Protein AF-0000000078490938 (afdb_homodimer)

Solvent-accessible surface area (backbone atoms only — not comparable to full-atom values): 19378 Å² total; per-residue (Å²): 134,54,73,66,58,52,52,50,38,44,40,62,14,33,54,82,52,30,83,38,43,44,78,74,47,76,44,72,60,74,45,84,48,59,62,46,36,31,46,52,52,31,29,50,44,38,40,51,31,36,6,62,73,50,79,67,43,22,53,69,39,57,26,22,40,32,30,38,61,68,55,50,51,42,32,74,73,56,37,55,52,66,65,37,50,79,58,35,65,62,73,41,42,52,53,20,45,21,48,69,28,15,36,53,72,33,30,41,65,17,52,72,51,27,33,64,46,99,86,50,45,28,36,35,34,38,24,42,31,47,32,39,40,67,40,73,35,54,82,64,30,80,48,50,62,65,95,45,90,75,40,54,23,31,22,70,31,90,88,66,50,72,35,39,26,32,27,39,36,35,40,61,46,33,45,42,74,44,33,40,40,30,30,34,71,59,74,76,74,79,129,135,54,72,68,57,52,53,49,38,44,38,63,15,33,53,81,52,30,82,39,44,45,80,73,46,75,45,70,59,73,47,83,46,59,62,46,36,32,47,52,53,31,28,51,44,40,41,52,31,37,6,60,74,52,79,68,44,22,52,68,40,57,27,22,39,31,30,37,62,68,55,51,52,44,31,74,74,55,35,55,49,66,64,36,50,79,56,37,65,61,72,42,44,52,55,21,46,21,46,69,28,15,36,52,70,33,30,42,66,17,54,70,49,27,33,65,46,100,87,49,46,26,36,34,34,39,26,42,30,47,32,39,39,67,39,74,36,56,81,65,31,79,47,50,63,64,96,46,90,76,41,54,24,32,22,71,32,90,89,67,50,72,35,40,27,32,28,40,36,36,39,59,44,33,44,44,73,44,31,41,41,30,30,34,71,58,75,75,73,76,129

Nearest PDB structures (foldseek):
  5ngo-assembly1_A  TM=9.022E-01  e=7.142E-19  Arabidopsis thaliana
  7plq-assembly1_A  TM=8.716E-01  e=2.406E-18  Triticum aestivum
  7plq-assembly2_B  TM=8.671E-01  e=6.277E-18  Triticum aestivum
  4py4-assembly1_B  TM=8.396E-01  e=3.733E-11  Homo sapiens
  3smi-assembly3_A  TM=8.351E-01  e=3.078E-10  Homo sapiens

Foldseek 3Di:
DDPVVLLVLLLQQQPPLSVQKFWDDKDFDPLPDPVSVVLVVLLVVVLQVLCVLQVNGLPKAKWKAAAEPVQVVCCSVPNHDDQQPVPCVVVPPQFERAGKTFHSSNSNVNQVHWDADPVQKTKMWIKIFRFRAEDETHTRDHHQDDPDPRGQWYANDPVDGGIIGGHPVCRSNGIRTTMMIMMHRRPPPDD/DDPVVLLVLLLQQQPPLSVQKFWDDKDFDPLPDPVSVVLVVLLVVVQQVLCVLQVNGLPKAKWKAAAEPVQVVCCSVPNHDDQQPVVCVVVPPQFEGAGKTFHSSNSNVNQVHWDADPVQKTKMFIKIFRFRAEDAGHTRDHHQDDPDPRGQWYANDPVDGGIIGGHPVCRSNGIRTTMMIMMHRRPPPDD

pLDDT: mean 89.09, std 14.79, range [32.78, 98.88]

InterPro domains:
  IPR012317 Poly(ADP-ribose) polymerase, catalytic domain [PS51059] (1-191)
  IPR044964 Inactive poly [ADP-ribose] polymerase RCD1/SRO1-5 [PTHR32263] (4-185)

Structure (mmCIF, N/CA/C/O backbone):
data_AF-0000000078490938-model_v1
#
loop_
_entity.id
_entity.type
_entity.pdbx_description
1 polymer 'PARP catalytic domain-containing protein'
#
loop_
_atom_site.group_PDB
_atom_site.id
_atom_site.type_symbol
_atom_site.label_atom_id
_atom_site.label_alt_id
_atom_site.label_comp_id
_atom_site.label_asym_id
_atom_site.label_entity_id
_atom_site.label_seq_id
_atom_site.pdbx_PDB_ins_code
_atom_site.Cartn_x
_atom_site.Cartn_y
_atom_site.Cartn_z
_atom_site.occupancy
_atom_site.B_iso_or_equiv
_atom_site.auth_seq_id
_atom_site.auth_comp_id
_atom_site.auth_asym_id
_atom_site.auth_atom_id
_atom_site.pdbx_PDB_model_num
ATOM 1 N N . MET A 1 1 ? -3.547 -14.477 -19.547 1 78.44 1 MET A N 1
ATOM 2 C CA . MET A 1 1 ? -3.391 -15.922 -19.641 1 78.44 1 MET A CA 1
ATOM 3 C C . MET A 1 1 ? -4.746 -16.625 -19.562 1 78.44 1 MET A C 1
ATOM 5 O O . MET A 1 1 ? -5.66 -16.156 -18.891 1 78.44 1 MET A O 1
ATOM 9 N N . ASN A 1 2 ? -4.938 -17.625 -20.344 1 86.69 2 ASN A N 1
ATOM 10 C CA . ASN A 1 2 ? -6.234 -18.297 -20.312 1 86.69 2 ASN A CA 1
ATOM 11 C C . ASN A 1 2 ? -6.262 -19.422 -19.281 1 86.69 2 ASN A C 1
ATOM 13 O O . ASN A 1 2 ? -5.246 -19.719 -18.656 1 86.69 2 ASN A O 1
ATOM 17 N N . HIS A 1 3 ? -7.398 -19.969 -19.094 1 91.44 3 HIS A N 1
ATOM 18 C CA . HIS A 1 3 ? -7.633 -20.953 -18.047 1 91.44 3 HIS A CA 1
ATOM 19 C C . HIS A 1 3 ? -6.746 -22.188 -18.234 1 91.44 3 HIS A C 1
ATOM 21 O O . HIS A 1 3 ? -6.164 -22.688 -17.281 1 91.44 3 HIS A O 1
ATOM 27 N N . TYR A 1 4 ? -6.633 -22.594 -19.422 1 91.75 4 TYR A N 1
ATOM 28 C CA . TYR A 1 4 ? -5.852 -23.797 -19.734 1 91.75 4 TYR A CA 1
ATOM 29 C C . TYR A 1 4 ? -4.38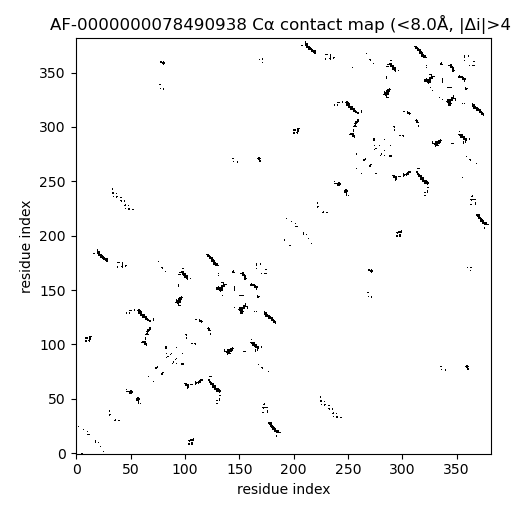7 -23.594 -19.375 1 91.75 4 TYR A C 1
ATOM 31 O O . TYR A 1 4 ? -3.775 -24.453 -18.734 1 91.75 4 TYR A O 1
ATOM 39 N N . LEU A 1 5 ? -3.838 -22.5 -19.766 1 93.25 5 LEU A N 1
ATOM 40 C CA . LEU A 1 5 ? -2.434 -22.203 -19.516 1 93.25 5 LEU A CA 1
ATOM 41 C C . LEU A 1 5 ? -2.17 -22.078 -18.016 1 93.25 5 LEU A C 1
ATOM 43 O O . LEU A 1 5 ? -1.12 -22.5 -17.531 1 93.25 5 LEU A O 1
ATOM 47 N N . VAL A 1 6 ? -3.113 -21.469 -17.281 1 96.25 6 VAL A N 1
ATOM 48 C CA . VAL A 1 6 ? -2.955 -21.297 -15.844 1 96.25 6 VAL A CA 1
ATOM 49 C C . VAL A 1 6 ? -2.883 -22.672 -15.172 1 96.25 6 VAL A C 1
ATOM 51 O O . VAL A 1 6 ? -2.004 -22.922 -14.344 1 96.25 6 VAL A O 1
ATOM 54 N N . LYS A 1 7 ? -3.781 -23.578 -15.586 1 95.5 7 LYS A N 1
ATOM 55 C CA . LYS A 1 7 ? -3.797 -24.938 -15.047 1 95.5 7 LYS A CA 1
ATOM 56 C C . LYS A 1 7 ? -2.492 -25.672 -15.352 1 95.5 7 LYS A C 1
ATOM 58 O O . LYS A 1 7 ? -1.904 -26.297 -14.469 1 95.5 7 LYS A O 1
ATOM 63 N N . LYS A 1 8 ? -2.088 -25.516 -16.562 1 95.31 8 LYS A N 1
ATOM 64 C CA . LYS A 1 8 ? -0.869 -26.203 -17 1 95.31 8 LYS A CA 1
ATOM 65 C C . LYS A 1 8 ? 0.343 -25.703 -16.219 1 95.31 8 LYS A C 1
ATOM 67 O O . LYS A 1 8 ? 1.165 -26.5 -15.758 1 95.31 8 LYS A O 1
ATOM 72 N N . CYS A 1 9 ? 0.439 -24.391 -16.094 1 96.19 9 CYS A N 1
ATOM 73 C CA . CYS A 1 9 ? 1.561 -23.797 -15.367 1 96.19 9 CYS A CA 1
ATOM 74 C C . CYS A 1 9 ? 1.536 -24.203 -13.898 1 96.19 9 CYS A C 1
ATOM 76 O O . CYS A 1 9 ? 2.582 -24.5 -13.312 1 96.19 9 CYS A O 1
ATOM 78 N N . PHE A 1 10 ? 0.351 -24.25 -13.312 1 97.44 10 PHE A N 1
ATOM 79 C CA . PHE A 1 10 ? 0.218 -24.625 -11.914 1 97.44 10 PHE A CA 1
ATOM 80 C C . PHE A 1 10 ? 0.696 -26.062 -11.688 1 97.44 10 PHE A C 1
ATOM 82 O O . PHE A 1 10 ? 1.542 -26.312 -10.828 1 97.44 10 PHE A O 1
ATOM 89 N N . LEU A 1 11 ? 0.246 -26.906 -12.469 1 96.12 11 LEU A N 1
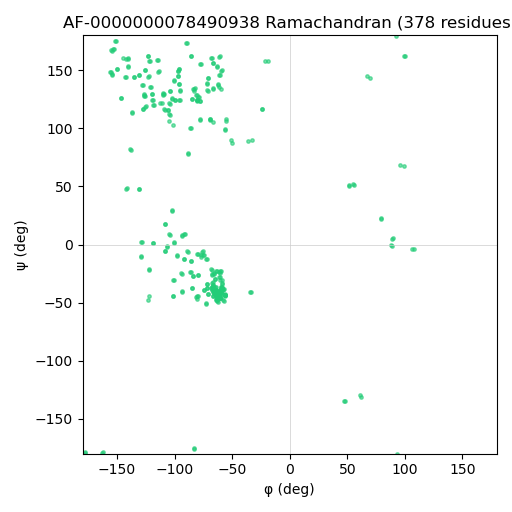ATOM 90 C CA . LEU A 1 11 ? 0.56 -28.328 -12.289 1 96.12 11 LEU A CA 1
ATOM 91 C C . LEU A 1 11 ? 2.02 -28.609 -12.633 1 96.12 11 LEU A C 1
ATOM 93 O O . LEU A 1 11 ? 2.684 -29.391 -11.953 1 96.12 11 LEU A O 1
ATOM 97 N N . SER A 1 12 ? 2.484 -28.016 -13.711 1 95.44 12 SER A N 1
ATOM 98 C CA . SER A 1 12 ? 3.877 -28.203 -14.102 1 95.44 12 SER A CA 1
ATOM 99 C C . SER A 1 12 ? 4.828 -27.766 -12.992 1 95.44 12 SER A C 1
ATOM 101 O O . SER A 1 12 ? 5.863 -28.406 -12.766 1 95.44 12 SER A O 1
ATOM 103 N N . GLY A 1 13 ? 4.496 -26.672 -12.305 1 95.38 13 GLY A N 1
ATOM 104 C CA . GLY A 1 13 ? 5.344 -26.141 -11.258 1 95.38 13 GLY A CA 1
ATOM 105 C C . GLY A 1 13 ? 5.277 -26.938 -9.969 1 95.38 13 GLY A C 1
ATOM 106 O O . GLY A 1 13 ? 6.059 -26.703 -9.039 1 95.38 13 GLY A O 1
ATOM 107 N N . MET A 1 14 ? 4.41 -27.906 -9.875 1 93.94 14 MET A N 1
ATOM 108 C CA . MET A 1 14 ? 4.223 -28.719 -8.672 1 93.94 14 MET A CA 1
ATOM 109 C C . MET A 1 14 ? 5.203 -29.891 -8.648 1 93.94 14 MET A C 1
ATOM 111 O O . MET A 1 14 ? 5.367 -30.547 -7.621 1 93.94 14 MET A O 1
ATOM 115 N N . GLY A 1 15 ? 5.844 -30.156 -9.82 1 91.62 15 GLY A N 1
ATOM 116 C CA . GLY A 1 15 ? 6.727 -31.297 -9.891 1 91.62 15 GLY A CA 1
ATOM 117 C C . GLY A 1 15 ? 6.016 -32.625 -9.648 1 91.62 15 GLY A C 1
ATOM 118 O O . GLY A 1 15 ? 4.953 -32.875 -10.219 1 91.62 15 GLY A O 1
ATOM 119 N N . PRO A 1 16 ? 6.562 -33.438 -8.797 1 89.38 16 PRO A N 1
ATOM 120 C CA . PRO A 1 16 ? 5.992 -34.781 -8.555 1 89.38 16 PRO A CA 1
ATOM 121 C C . PRO A 1 16 ? 4.633 -34.719 -7.863 1 89.38 16 PRO A C 1
ATOM 123 O O . PRO A 1 16 ? 3.832 -35.656 -7.988 1 89.38 16 PRO A O 1
ATOM 126 N N . LEU A 1 17 ? 4.34 -33.688 -7.215 1 91.69 17 LEU A N 1
ATOM 127 C CA . LEU A 1 17 ? 3.086 -33.562 -6.48 1 91.69 17 LEU A CA 1
ATOM 128 C C . LEU A 1 17 ? 1.924 -33.281 -7.43 1 91.69 17 LEU A C 1
ATOM 130 O O . LEU A 1 17 ? 0.761 -33.344 -7.023 1 91.69 17 LEU A O 1
ATOM 134 N N . ALA A 1 18 ? 2.258 -33.031 -8.648 1 93.38 18 ALA A N 1
ATOM 135 C CA . ALA A 1 18 ? 1.227 -32.719 -9.641 1 93.38 18 ALA A CA 1
ATOM 136 C C . ALA A 1 18 ? 0.247 -33.906 -9.766 1 93.38 18 ALA A C 1
ATOM 138 O O . ALA A 1 18 ? -0.961 -33.688 -9.898 1 93.38 18 ALA A O 1
ATOM 139 N N . ALA A 1 19 ? 0.813 -35.031 -9.664 1 92.44 19 ALA A N 1
ATOM 140 C CA . ALA A 1 19 ? 0.004 -36.25 -9.836 1 92.44 19 ALA A CA 1
ATOM 141 C C . ALA A 1 19 ? -1.022 -36.375 -8.719 1 92.44 19 ALA A C 1
ATOM 143 O O . ALA A 1 19 ? -2.102 -36.938 -8.922 1 92.44 19 ALA A O 1
ATOM 144 N N . ASP A 1 20 ? -0.744 -35.781 -7.59 1 93.12 20 ASP A N 1
ATOM 145 C CA . ASP A 1 20 ? -1.61 -35.906 -6.422 1 93.12 20 ASP A CA 1
ATOM 146 C C . ASP A 1 20 ? -2.418 -34.625 -6.203 1 93.12 20 ASP A C 1
ATOM 148 O O . ASP A 1 20 ? -2.973 -34.438 -5.121 1 93.12 20 ASP A O 1
ATOM 152 N N . THR A 1 21 ? -2.328 -33.781 -7.156 1 94.38 21 THR A N 1
ATOM 153 C CA . THR A 1 21 ? -3.002 -32.5 -7.008 1 94.38 21 THR A CA 1
ATOM 154 C C . THR A 1 21 ? -4.188 -32.406 -7.965 1 94.38 21 THR A C 1
ATOM 156 O O . THR A 1 21 ? -4.07 -32.75 -9.141 1 94.38 21 THR A O 1
ATOM 159 N N . ARG A 1 22 ? -5.293 -32.031 -7.402 1 94.69 22 ARG A N 1
ATOM 160 C CA . ARG A 1 22 ? -6.492 -31.828 -8.211 1 94.69 22 ARG A CA 1
ATOM 161 C C . ARG A 1 22 ? -6.973 -30.391 -8.109 1 94.69 22 ARG A C 1
ATOM 163 O O . ARG A 1 22 ? -7.258 -29.891 -7.012 1 94.69 22 ARG A O 1
ATOM 170 N N . ILE A 1 23 ? -7.102 -29.766 -9.227 1 96.25 23 ILE A N 1
ATOM 171 C CA . ILE A 1 23 ? -7.648 -28.422 -9.258 1 96.25 23 ILE A CA 1
ATOM 172 C C . ILE A 1 23 ? -9.172 -28.469 -9.188 1 96.25 23 ILE A C 1
ATOM 174 O O . ILE A 1 23 ? -9.82 -29.125 -10.008 1 96.25 23 ILE A O 1
ATOM 178 N N . VAL A 1 24 ? -9.734 -27.844 -8.266 1 96.38 24 VAL A N 1
ATOM 179 C CA . VAL A 1 24 ? -11.172 -27.859 -8.023 1 96.38 24 VAL A CA 1
ATOM 180 C C . VAL A 1 24 ? -11.828 -26.688 -8.734 1 96.38 24 VAL A C 1
ATOM 182 O O . VAL A 1 24 ? -12.93 -26.828 -9.281 1 96.38 24 VAL A O 1
ATOM 185 N N . ALA A 1 25 ? -11.242 -25.516 -8.75 1 96.56 25 ALA A N 1
ATOM 186 C CA . ALA A 1 25 ? -11.828 -24.328 -9.367 1 96.56 25 ALA A CA 1
ATOM 187 C C . ALA A 1 25 ? -10.75 -23.344 -9.781 1 96.56 25 ALA A C 1
ATOM 189 O O . ALA A 1 25 ? -9.68 -23.281 -9.172 1 96.56 25 ALA A O 1
ATOM 190 N N . LEU A 1 26 ? -10.977 -22.688 -10.812 1 96.94 26 LEU A N 1
ATOM 191 C CA . LEU A 1 26 ? -10.188 -21.562 -11.312 1 96.94 26 LEU A CA 1
ATOM 192 C C . LEU A 1 26 ? -11.062 -20.328 -11.516 1 96.94 26 LEU A C 1
ATOM 194 O O . LEU A 1 26 ? -12.008 -20.359 -12.297 1 96.94 26 LEU A O 1
ATOM 198 N N . HIS A 1 27 ? -10.766 -19.25 -10.812 1 96.19 27 HIS A N 1
ATOM 199 C CA . HIS A 1 27 ? -11.555 -18.031 -10.898 1 96.19 27 HIS A CA 1
ATOM 200 C C . HIS A 1 27 ? -10.711 -16.859 -11.414 1 96.19 27 HIS A C 1
ATOM 202 O O . HIS A 1 27 ? -9.703 -16.5 -10.797 1 96.19 27 HIS A O 1
ATOM 208 N N . LYS A 1 28 ? -11.148 -16.344 -12.5 1 95.94 28 LYS A N 1
ATOM 209 C CA . LYS A 1 28 ? -10.484 -15.156 -13.039 1 95.94 28 LYS A CA 1
ATOM 210 C C . LYS A 1 28 ? -10.992 -13.883 -12.359 1 95.94 28 LYS A C 1
ATOM 212 O O . LYS A 1 28 ? -12.195 -13.734 -12.133 1 95.94 28 LYS A O 1
ATOM 217 N N . ASN A 1 29 ? -10.062 -13.008 -11.977 1 93.88 29 ASN A N 1
ATOM 218 C CA . ASN A 1 29 ? -10.445 -11.688 -11.484 1 93.88 29 ASN A CA 1
ATOM 219 C C . ASN A 1 29 ? -11.008 -10.82 -12.602 1 93.88 29 ASN A C 1
ATOM 221 O O . ASN A 1 29 ? -10.266 -10.328 -13.453 1 93.88 29 ASN A O 1
ATOM 225 N N . SER A 1 30 ? -12.258 -10.57 -12.648 1 91.81 30 SER A N 1
ATOM 226 C CA . SER A 1 30 ? -12.922 -9.844 -13.719 1 91.81 30 SER A CA 1
ATOM 227 C C . SER A 1 30 ? -12.938 -8.344 -13.438 1 91.81 30 SER A C 1
ATOM 229 O O . SER A 1 30 ? -13.336 -7.547 -14.297 1 91.81 30 SER A O 1
ATOM 231 N N . CYS A 1 31 ? -12.531 -7.898 -12.375 1 92.81 31 CYS A N 1
ATOM 232 C CA . CYS A 1 31 ? -12.5 -6.48 -12.023 1 92.81 31 CYS A CA 1
ATOM 233 C C . CYS A 1 31 ? -13.859 -5.832 -12.258 1 92.81 31 CYS A C 1
ATOM 235 O O . CYS A 1 31 ? -13.953 -4.789 -12.914 1 92.81 31 CYS A O 1
ATOM 237 N N . SER A 1 32 ? -14.922 -6.414 -11.727 1 92.62 32 SER A N 1
ATOM 238 C CA . SER A 1 32 ? -16.281 -5.992 -12.031 1 92.62 32 SER A CA 1
ATOM 239 C C . SER A 1 32 ? -16.734 -4.855 -11.117 1 92.62 32 SER A C 1
ATOM 241 O O . SER A 1 32 ? -17.641 -4.102 -11.453 1 92.62 32 SER A O 1
ATOM 243 N N . SER A 1 33 ? -16.141 -4.73 -9.984 1 94.25 33 SER A N 1
ATOM 244 C CA . SER A 1 33 ? -16.484 -3.639 -9.086 1 94.25 33 SER A CA 1
ATOM 245 C C . SER A 1 33 ? -15.695 -2.377 -9.406 1 94.25 33 SER A C 1
ATOM 247 O O . SER A 1 33 ? -14.672 -2.438 -10.086 1 94.25 33 SER A O 1
ATOM 249 N N . LEU A 1 34 ? -16.141 -1.263 -8.945 1 96.25 34 LEU A N 1
ATOM 250 C CA . LEU A 1 34 ? -15.5 0.025 -9.164 1 96.25 34 LEU A CA 1
ATOM 251 C C . LEU A 1 34 ? -14.078 0.019 -8.617 1 96.25 34 LEU A C 1
ATOM 253 O O . LEU A 1 34 ? -13.141 0.461 -9.297 1 96.25 34 LEU A O 1
ATOM 257 N N . ILE A 1 35 ? -13.922 -0.552 -7.43 1 96.19 35 ILE A N 1
ATOM 258 C CA . ILE A 1 35 ? -12.625 -0.543 -6.766 1 96.19 35 ILE A CA 1
ATOM 259 C C . ILE A 1 35 ? -11.695 -1.542 -7.449 1 96.19 35 ILE A C 1
ATOM 261 O O . ILE A 1 35 ? -10.5 -1.277 -7.605 1 96.19 35 ILE A O 1
ATOM 265 N N . ALA A 1 36 ? -12.227 -2.637 -7.828 1 95.5 36 ALA A N 1
ATOM 266 C CA . ALA A 1 36 ? -11.422 -3.633 -8.531 1 95.5 36 ALA A CA 1
ATOM 267 C C . ALA A 1 36 ? -10.883 -3.074 -9.844 1 95.5 36 ALA A C 1
ATOM 269 O O . ALA A 1 36 ? -9.727 -3.314 -10.203 1 95.5 36 ALA A O 1
ATOM 270 N N . ARG A 1 37 ? -11.695 -2.342 -10.516 1 97.12 37 ARG A N 1
ATOM 271 C CA . ARG A 1 37 ? -11.266 -1.7 -11.758 1 97.12 37 ARG A CA 1
ATOM 272 C C . ARG A 1 37 ? -10.203 -0.639 -11.484 1 97.12 37 ARG A C 1
ATOM 274 O O . ARG A 1 37 ? -9.25 -0.504 -12.25 1 97.12 37 ARG A O 1
ATOM 281 N N . ALA A 1 38 ? -10.375 0.103 -10.438 1 98.31 38 ALA A N 1
ATOM 282 C CA . ALA A 1 38 ? -9.383 1.102 -10.055 1 98.31 38 ALA A CA 1
ATOM 283 C C . ALA A 1 38 ? -8.023 0.451 -9.781 1 98.31 38 ALA A C 1
ATOM 285 O O . ALA A 1 38 ? -6.98 1.007 -10.125 1 98.31 38 ALA A O 1
ATOM 286 N N . ARG A 1 39 ? -8.047 -0.734 -9.156 1 97.94 39 ARG A N 1
ATOM 287 C CA . ARG A 1 39 ? -6.809 -1.451 -8.883 1 97.94 39 ARG A CA 1
ATOM 288 C C . ARG A 1 39 ? -6.109 -1.846 -10.18 1 97.94 39 ARG A C 1
ATOM 290 O O . ARG A 1 39 ? -4.887 -1.728 -10.289 1 97.94 39 ARG A O 1
ATOM 297 N N . LEU A 1 40 ? -6.879 -2.283 -11.117 1 98.25 40 LEU A N 1
ATOM 298 C CA . LEU A 1 40 ? -6.312 -2.637 -12.422 1 98.25 40 LEU A CA 1
ATOM 299 C C . LEU A 1 40 ? -5.73 -1.409 -13.109 1 98.25 40 LEU A C 1
ATOM 301 O O . LEU A 1 40 ? -4.617 -1.457 -13.641 1 98.25 40 LEU A O 1
ATOM 305 N N . ASP A 1 41 ? -6.496 -0.334 -13.133 1 98.56 41 ASP A N 1
ATOM 306 C CA . ASP A 1 41 ? -6.039 0.899 -13.766 1 98.56 41 ASP A CA 1
ATOM 307 C C . ASP A 1 41 ? -4.773 1.428 -13.086 1 98.56 41 ASP A C 1
ATOM 309 O O . ASP A 1 41 ? -3.865 1.921 -13.758 1 98.56 41 ASP A O 1
ATOM 313 N N . SER A 1 42 ? -4.758 1.358 -11.789 1 98.56 42 SER A N 1
ATOM 314 C CA . SER A 1 42 ? -3.572 1.766 -11.039 1 98.56 42 SER A CA 1
ATOM 315 C C . SER A 1 42 ? -2.363 0.919 -11.422 1 98.56 42 SER A C 1
ATOM 317 O O . SER A 1 42 ? -1.273 1.45 -11.648 1 98.56 42 SER A O 1
ATOM 319 N N . PHE A 1 43 ? -2.523 -0.358 -11.5 1 98.69 43 PHE A N 1
ATOM 320 C CA . PHE A 1 43 ? -1.449 -1.259 -11.898 1 98.69 43 PHE A CA 1
ATOM 321 C C . PHE A 1 43 ? -0.888 -0.86 -13.258 1 98.69 43 PHE A C 1
ATOM 323 O O . PHE A 1 43 ? 0.331 -0.803 -13.445 1 98.69 43 PHE A O 1
ATOM 330 N N . LYS A 1 44 ? -1.805 -0.54 -14.156 1 98.69 44 LYS A N 1
ATOM 331 C CA . LYS A 1 44 ? -1.394 -0.152 -15.508 1 98.69 44 LYS A CA 1
ATOM 332 C C . LYS A 1 44 ? -0.604 1.153 -15.484 1 98.69 44 LYS A C 1
ATOM 334 O O . LYS A 1 44 ? 0.373 1.306 -16.219 1 98.69 44 LYS A O 1
ATOM 339 N N . ILE A 1 45 ? -1.002 2.072 -14.695 1 98.69 45 ILE A N 1
ATOM 340 C CA . ILE A 1 45 ? -0.309 3.35 -14.57 1 98.69 45 ILE A CA 1
ATOM 341 C C . ILE A 1 45 ? 1.123 3.115 -14.094 1 98.69 45 ILE A C 1
ATOM 343 O O . ILE A 1 45 ? 2.07 3.664 -14.664 1 98.69 45 ILE A O 1
ATOM 347 N N . PHE A 1 46 ? 1.251 2.289 -13.102 1 98.69 46 PHE A N 1
ATOM 348 C CA . PHE A 1 46 ? 2.584 2.033 -12.562 1 98.69 46 PHE A CA 1
ATOM 349 C C . PHE A 1 46 ? 3.402 1.191 -13.539 1 98.69 46 PHE A C 1
ATOM 351 O O . PHE A 1 46 ? 4.617 1.376 -13.656 1 98.69 46 PHE A O 1
ATOM 358 N N . ALA A 1 47 ? 2.744 0.219 -14.211 1 98.81 47 ALA A N 1
ATOM 359 C CA . ALA A 1 47 ? 3.441 -0.565 -15.227 1 98.81 47 ALA A CA 1
ATOM 360 C C . ALA A 1 47 ? 4.047 0.339 -16.297 1 98.81 47 ALA A C 1
ATOM 362 O O . ALA A 1 47 ? 5.203 0.166 -16.688 1 98.81 47 ALA A O 1
ATOM 363 N N . ASN A 1 48 ? 3.266 1.285 -16.703 1 98.62 48 ASN A N 1
ATOM 364 C CA . ASN A 1 48 ? 3.729 2.225 -17.719 1 98.62 48 ASN A CA 1
ATOM 365 C C . ASN A 1 48 ? 4.859 3.104 -17.203 1 98.62 48 ASN A C 1
ATOM 367 O O . ASN A 1 48 ? 5.852 3.326 -17.891 1 98.62 48 ASN A O 1
ATOM 371 N N . ALA A 1 49 ? 4.734 3.605 -16.016 1 98.44 49 ALA A N 1
ATOM 372 C CA . ALA A 1 49 ? 5.75 4.465 -15.422 1 98.44 49 ALA A CA 1
ATOM 373 C C . ALA A 1 49 ? 7.07 3.719 -15.242 1 98.44 49 ALA A C 1
ATOM 375 O O . ALA A 1 49 ? 8.133 4.246 -15.562 1 98.44 49 ALA A O 1
ATOM 376 N N . VAL A 1 50 ? 6.969 2.484 -14.734 1 98.5 50 VAL A N 1
ATOM 377 C CA . VAL A 1 50 ? 8.164 1.685 -14.508 1 98.5 50 VAL A CA 1
ATOM 378 C C . VAL A 1 50 ? 8.805 1.316 -15.844 1 98.5 50 VAL A C 1
ATOM 380 O O . VAL A 1 50 ? 10.031 1.28 -15.969 1 98.5 50 VAL A O 1
ATOM 383 N N . ALA A 1 51 ? 7.945 1.013 -16.844 1 98.62 51 ALA A N 1
ATOM 384 C CA . ALA A 1 51 ? 8.469 0.725 -18.172 1 98.62 51 ALA A CA 1
ATOM 385 C C . ALA A 1 51 ? 9.297 1.893 -18.703 1 98.62 51 ALA A C 1
ATOM 387 O O . ALA A 1 51 ? 10.414 1.7 -19.188 1 98.62 51 ALA A O 1
ATOM 388 N N . LYS A 1 52 ? 8.781 3.072 -18.609 1 97.94 52 LYS A N 1
ATOM 389 C CA . LYS A 1 52 ? 9.492 4.262 -19.062 1 97.94 52 LYS A CA 1
ATOM 390 C C . LYS A 1 52 ? 10.789 4.457 -18.281 1 97.94 52 LYS A C 1
ATOM 392 O O . LYS A 1 52 ? 11.828 4.785 -18.859 1 97.94 52 LYS A O 1
ATOM 397 N N . LYS A 1 53 ? 10.711 4.227 -17.016 1 96.81 53 LYS A N 1
ATOM 398 C CA . LYS A 1 53 ? 11.875 4.363 -16.141 1 96.81 53 LYS A CA 1
ATOM 399 C C . LYS A 1 53 ? 12.953 3.342 -16.5 1 96.81 53 LYS A C 1
ATOM 401 O O . LYS A 1 53 ? 14.148 3.621 -16.375 1 96.81 53 LYS A O 1
ATOM 406 N N . CYS A 1 54 ? 12.461 2.156 -16.875 1 97 54 CYS A N 1
ATOM 407 C CA . CYS A 1 54 ? 13.375 1.042 -17.109 1 97 54 CYS A CA 1
ATOM 408 C C . CYS A 1 54 ? 13.586 0.827 -18.609 1 97 54 CYS A C 1
ATOM 410 O O . CYS A 1 54 ? 13.719 -0.311 -19.062 1 97 54 CYS A O 1
ATOM 412 N N . GLY A 1 55 ? 13.508 1.793 -19.484 1 95.69 55 GLY A N 1
ATOM 413 C CA . GLY A 1 55 ? 13.844 1.703 -20.891 1 95.69 55 GLY A CA 1
ATOM 414 C C . GLY A 1 55 ? 12.75 1.062 -21.719 1 95.69 55 GLY A C 1
ATOM 415 O O . GLY A 1 55 ? 13.039 0.402 -22.719 1 95.69 55 GLY A O 1
ATOM 416 N N . GLY A 1 56 ? 11.5 1.073 -21.266 1 96 56 GLY A N 1
ATOM 417 C CA . GLY A 1 56 ? 10.367 0.641 -22.078 1 96 56 GLY A CA 1
ATOM 418 C C . GLY A 1 56 ? 9.812 -0.704 -21.656 1 96 56 GLY A C 1
ATOM 419 O O . GLY A 1 56 ? 8.852 -1.202 -22.25 1 96 56 GLY A O 1
ATOM 420 N N . ASN A 1 57 ? 10.453 -1.318 -20.688 1 97.44 57 ASN A N 1
ATOM 421 C CA . ASN A 1 57 ? 10.016 -2.633 -20.219 1 97.44 57 ASN A CA 1
ATOM 422 C C . ASN A 1 57 ? 9.812 -2.652 -18.703 1 97.44 57 ASN A C 1
ATOM 424 O O . ASN A 1 57 ? 10.766 -2.533 -17.938 1 97.44 57 ASN A O 1
ATOM 428 N N . ALA A 1 58 ? 8.617 -2.871 -18.266 1 98.56 58 ALA A N 1
ATOM 429 C CA . ALA A 1 58 ? 8.281 -2.9 -16.844 1 98.56 58 ALA A CA 1
ATOM 430 C C . ALA A 1 58 ? 8.656 -4.242 -16.219 1 98.56 58 ALA A C 1
ATOM 432 O O . ALA A 1 58 ? 8.617 -4.398 -15 1 98.56 58 ALA A O 1
ATOM 433 N N . ASN A 1 59 ? 9.07 -5.234 -17.094 1 98.44 59 ASN A N 1
ATOM 434 C CA . ASN A 1 59 ? 9.43 -6.559 -16.594 1 98.44 59 ASN A CA 1
ATOM 435 C C . ASN A 1 59 ? 8.305 -7.18 -15.781 1 98.44 59 ASN A C 1
ATOM 437 O O . ASN A 1 59 ? 8.523 -7.602 -14.641 1 98.44 59 ASN A O 1
ATOM 441 N N . ILE A 1 60 ? 7.094 -7.199 -16.375 1 98.75 60 ILE A N 1
ATOM 442 C CA . ILE A 1 60 ? 5.926 -7.793 -15.719 1 98.75 60 ILE A CA 1
ATOM 443 C C . ILE A 1 60 ? 5.977 -9.312 -15.867 1 98.75 60 ILE A C 1
ATOM 445 O O . ILE A 1 60 ? 6.129 -9.828 -16.969 1 98.75 60 ILE A O 1
ATOM 449 N N . ARG A 1 61 ? 5.867 -10 -14.75 1 98.25 61 ARG A N 1
ATOM 450 C CA . ARG A 1 61 ? 5.93 -11.461 -14.75 1 98.25 61 ARG A CA 1
ATOM 451 C C . ARG A 1 61 ? 4.773 -12.062 -13.953 1 98.25 61 ARG A C 1
ATOM 453 O O . ARG A 1 61 ? 4.336 -11.484 -12.953 1 98.25 61 ARG A O 1
ATOM 460 N N . PRO A 1 62 ? 4.312 -13.203 -14.422 1 98.19 62 PRO A N 1
ATOM 461 C CA . PRO A 1 62 ? 3.363 -13.945 -13.578 1 98.19 62 PRO A CA 1
ATOM 462 C C . PRO A 1 62 ? 4.02 -14.555 -12.344 1 98.19 62 PRO A C 1
ATOM 464 O O . PRO A 1 62 ? 5.172 -14.992 -12.406 1 98.19 62 PRO A O 1
ATOM 467 N N . ALA A 1 63 ? 3.35 -14.57 -11.25 1 97.5 63 ALA A N 1
ATOM 468 C CA . ALA A 1 63 ? 3.906 -15.094 -10.008 1 97.5 63 ALA A CA 1
ATOM 469 C C . ALA A 1 63 ? 2.811 -15.68 -9.117 1 97.5 63 ALA A C 1
ATOM 471 O O . ALA A 1 63 ? 1.668 -15.211 -9.148 1 97.5 63 ALA A O 1
ATOM 472 N N . TRP A 1 64 ? 3.219 -16.641 -8.336 1 96.69 64 TRP A N 1
ATOM 473 C CA . TRP A 1 64 ? 2.303 -17.312 -7.418 1 96.69 64 TRP A CA 1
ATOM 474 C C . TRP A 1 64 ? 2.395 -16.719 -6.02 1 96.69 64 TRP A C 1
ATOM 476 O O . TRP A 1 64 ? 3.482 -16.375 -5.555 1 96.69 64 TRP A O 1
ATOM 486 N N . PHE A 1 65 ? 1.27 -16.656 -5.312 1 95.5 65 PHE A N 1
ATOM 487 C CA . PHE A 1 65 ? 1.199 -16.266 -3.91 1 95.5 65 PHE A CA 1
ATOM 488 C C . PHE A 1 65 ? 0.247 -17.172 -3.141 1 95.5 65 PHE A C 1
ATOM 490 O O . PHE A 1 65 ? -0.957 -17.188 -3.406 1 95.5 65 PHE A O 1
ATOM 497 N N . GLY A 1 66 ? 0.776 -17.906 -2.262 1 93.19 66 GLY A N 1
ATOM 498 C CA . GLY A 1 66 ? -0.026 -18.797 -1.436 1 93.19 66 GLY A CA 1
ATOM 499 C C . GLY A 1 66 ? -0.299 -18.234 -0.051 1 93.19 66 GLY A C 1
ATOM 500 O O . GLY A 1 66 ? 0.576 -17.609 0.558 1 93.19 66 GLY A O 1
ATOM 501 N N . ALA A 1 67 ? -1.508 -18.469 0.416 1 91.06 67 ALA A N 1
ATOM 502 C CA . ALA A 1 67 ? -1.914 -18.031 1.75 1 91.06 67 ALA A CA 1
ATOM 503 C C . ALA A 1 67 ? -3.168 -18.766 2.209 1 91.06 67 ALA A C 1
ATOM 505 O O . ALA A 1 67 ? -3.637 -19.688 1.532 1 91.06 67 ALA A O 1
ATOM 506 N N . SER A 1 68 ? -3.613 -18.453 3.365 1 91 68 SER A N 1
ATOM 507 C CA . SER A 1 68 ? -4.867 -19.016 3.85 1 91 68 SER A CA 1
ATOM 508 C C . SER A 1 68 ? -6.055 -18.5 3.049 1 91 68 SER A C 1
ATOM 510 O O . SER A 1 68 ? -5.957 -17.453 2.383 1 91 68 SER A O 1
ATOM 512 N N . ARG A 1 69 ? -7.148 -19.203 3.119 1 92.62 69 ARG A N 1
ATOM 513 C CA . ARG A 1 69 ? -8.383 -18.781 2.451 1 92.62 69 ARG A CA 1
ATOM 514 C C . ARG A 1 69 ? -8.797 -17.391 2.893 1 92.62 69 ARG A C 1
ATOM 516 O O . ARG A 1 69 ? -9.172 -16.562 2.064 1 92.62 69 ARG A O 1
ATOM 523 N N . ASP A 1 70 ? -8.703 -17.156 4.156 1 90.62 70 ASP A N 1
ATOM 524 C CA . ASP A 1 70 ? -9.125 -15.867 4.695 1 90.62 70 ASP A CA 1
ATOM 525 C C . ASP A 1 70 ? -8.25 -14.742 4.148 1 90.62 70 ASP A C 1
ATOM 527 O O . ASP A 1 70 ? -8.758 -13.688 3.758 1 90.62 70 ASP A O 1
ATOM 531 N N . GLU A 1 71 ? -6.996 -14.961 4.098 1 89.69 71 GLU A N 1
ATOM 532 C CA . GLU A 1 71 ? -6.074 -13.953 3.582 1 89.69 71 GLU A CA 1
ATOM 533 C C . GLU A 1 71 ? -6.32 -13.688 2.1 1 89.69 71 GLU A C 1
ATOM 535 O O . GLU A 1 71 ? -6.312 -12.531 1.661 1 89.69 71 GLU A O 1
ATOM 540 N N . ILE A 1 72 ? -6.516 -14.703 1.391 1 93.19 72 ILE A N 1
ATOM 541 C CA . ILE A 1 72 ? -6.777 -14.562 -0.038 1 93.19 72 ILE A CA 1
ATOM 542 C C . ILE A 1 72 ? -8.062 -13.766 -0.253 1 93.19 72 ILE A C 1
ATOM 544 O O . ILE A 1 72 ? -8.102 -12.867 -1.096 1 93.19 72 ILE A O 1
ATOM 548 N N . ASN A 1 73 ? -9.07 -14.078 0.522 1 91.69 73 ASN A N 1
ATOM 549 C CA . ASN A 1 73 ? -10.312 -13.328 0.435 1 91.69 73 ASN A CA 1
ATOM 550 C C . ASN A 1 73 ? -10.094 -11.844 0.738 1 91.69 73 ASN A C 1
ATOM 552 O O . ASN A 1 73 ? -10.648 -10.984 0.056 1 91.69 73 ASN A O 1
ATOM 556 N N . GLU A 1 74 ? -9.312 -11.57 1.685 1 91.56 74 GLU A N 1
ATOM 557 C CA . GLU A 1 74 ? -9.023 -10.188 2.049 1 91.56 74 GLU A CA 1
ATOM 558 C C . GLU A 1 74 ? -8.273 -9.469 0.934 1 91.56 74 GLU A C 1
ATOM 560 O O . GLU A 1 74 ? -8.547 -8.305 0.644 1 91.56 74 GLU A O 1
ATOM 565 N N . ILE A 1 75 ? -7.355 -10.156 0.362 1 93.56 75 ILE A N 1
ATOM 566 C CA . ILE A 1 75 ? -6.566 -9.578 -0.719 1 93.56 75 ILE A CA 1
ATOM 567 C C . ILE A 1 75 ? -7.477 -9.242 -1.9 1 93.56 75 ILE A C 1
ATOM 569 O O . ILE A 1 75 ? -7.383 -8.156 -2.479 1 93.56 75 ILE A O 1
ATOM 573 N N . VAL A 1 76 ? -8.344 -10.102 -2.188 1 93.5 76 VAL A N 1
ATOM 574 C CA . VAL A 1 76 ? -9.25 -9.898 -3.314 1 93.5 76 VAL A CA 1
ATOM 575 C C . VAL A 1 76 ? -10.195 -8.742 -3.018 1 93.5 76 VAL A C 1
ATOM 577 O O . VAL A 1 76 ? -10.531 -7.961 -3.91 1 93.5 76 VAL A O 1
ATOM 580 N N . CYS A 1 77 ? -10.547 -8.562 -1.801 1 93 77 CYS A N 1
ATOM 581 C CA . CYS A 1 77 ? -11.523 -7.543 -1.418 1 93 77 CYS A CA 1
ATOM 582 C C . CYS A 1 77 ? -10.852 -6.188 -1.231 1 93 77 CYS A C 1
ATOM 584 O O . CYS A 1 77 ? -11.406 -5.16 -1.614 1 93 77 CYS A O 1
ATOM 586 N N . HIS A 1 78 ? -9.594 -6.234 -0.648 1 92.38 78 HIS A N 1
ATOM 587 C CA . HIS A 1 78 ? -9.055 -4.969 -0.167 1 92.38 78 HIS A CA 1
ATOM 588 C C . HIS A 1 78 ? -7.648 -4.73 -0.696 1 92.38 78 HIS A C 1
ATOM 590 O O . HIS A 1 78 ? -7.113 -3.627 -0.572 1 92.38 78 HIS A O 1
ATOM 596 N N . GLY A 1 79 ? -7.078 -5.707 -1.279 1 93.25 79 GLY A N 1
ATOM 597 C CA . GLY A 1 79 ? -5.668 -5.633 -1.622 1 93.25 79 GLY A CA 1
ATOM 598 C C . GLY A 1 79 ? -4.762 -6.211 -0.55 1 93.25 79 GLY A C 1
ATOM 599 O O . GLY A 1 79 ? -5.238 -6.684 0.484 1 93.25 79 GLY A O 1
ATOM 600 N N . PHE A 1 80 ? -3.523 -6.148 -0.839 1 91.38 80 PHE A N 1
ATOM 601 C CA . PHE A 1 80 ? -2.523 -6.66 0.091 1 91.38 80 PHE A CA 1
ATOM 602 C C . PHE A 1 80 ? -2.404 -5.754 1.31 1 91.38 80 PHE A C 1
ATOM 604 O O . PHE A 1 80 ? -2.436 -4.527 1.183 1 91.38 80 PHE A O 1
ATOM 611 N N . SER A 1 81 ? -2.389 -6.215 2.521 1 83.25 81 SER A N 1
ATOM 612 C CA . SER A 1 81 ? -2.336 -5.41 3.736 1 83.25 81 SER A CA 1
ATOM 613 C C . SER A 1 81 ? -1.141 -5.789 4.602 1 83.25 81 SER A C 1
ATOM 615 O O . SER A 1 81 ? -0.629 -4.965 5.359 1 83.25 81 SER A O 1
ATOM 617 N N . GLN A 1 82 ? -0.856 -6.961 4.883 1 63.28 82 GLN A N 1
ATOM 618 C CA . GLN A 1 82 ? 0.142 -7.406 5.852 1 63.28 82 GLN A CA 1
ATOM 619 C C . GLN A 1 82 ? 1.429 -7.836 5.152 1 63.28 82 GLN A C 1
ATOM 621 O O . GLN A 1 82 ? 1.387 -8.5 4.117 1 63.28 82 GLN A O 1
ATOM 626 N N . CYS A 1 83 ? 2.352 -6.707 5.359 1 48.97 83 CYS A N 1
ATOM 627 C CA . CYS A 1 83 ? 3.68 -7.211 5.031 1 48.97 83 CYS A CA 1
ATOM 628 C C . CYS A 1 83 ? 4.121 -8.273 6.031 1 48.97 83 CYS A C 1
ATOM 630 O O . CYS A 1 83 ? 4.098 -8.039 7.238 1 48.97 83 CYS A O 1
ATOM 632 N N . GLY A 1 84 ? 4.102 -9.562 5.637 1 45.34 84 GLY A N 1
ATOM 633 C CA . GLY A 1 84 ? 4.578 -10.742 6.336 1 45.34 84 GLY A CA 1
ATOM 634 C C . GLY A 1 84 ? 3.467 -11.516 7.023 1 45.34 84 GLY A C 1
ATOM 635 O O . GLY A 1 84 ? 2.738 -10.961 7.852 1 45.34 84 GLY A O 1
ATOM 636 N N . GLY A 1 85 ? 2.68 -12.047 6.246 1 41.03 85 GLY A N 1
ATOM 637 C CA . GLY A 1 85 ? 1.755 -12.992 6.848 1 41.03 85 GLY A CA 1
ATOM 638 C C . GLY A 1 85 ? 2.215 -13.492 8.203 1 41.03 85 GLY A C 1
ATOM 639 O O . GLY A 1 85 ? 3.338 -13.211 8.625 1 41.03 85 GLY A O 1
ATOM 640 N N . ASP A 1 86 ? 1.132 -14.016 9.078 1 42.34 86 ASP A N 1
ATOM 641 C CA . ASP A 1 86 ? 1.517 -14.711 10.305 1 42.34 86 ASP A CA 1
ATOM 642 C C . ASP A 1 86 ? 2.809 -15.5 10.109 1 42.34 86 ASP A C 1
ATOM 644 O O . ASP A 1 86 ? 3.637 -15.586 11.016 1 42.34 86 ASP A O 1
ATOM 648 N N . GLY A 1 87 ? 2.885 -16.047 9.086 1 40.06 87 GLY A N 1
ATOM 649 C CA . GLY A 1 87 ? 4.016 -16.922 8.82 1 40.06 87 GLY A CA 1
ATOM 650 C C . GLY A 1 87 ? 5.309 -16.172 8.578 1 40.06 87 GLY A C 1
ATOM 651 O O . GLY A 1 87 ? 6.375 -16.594 9.039 1 40.06 87 GLY A O 1
ATOM 652 N N . ALA A 1 88 ? 5.32 -15.211 7.719 1 43.66 88 ALA A N 1
ATOM 653 C CA . ALA A 1 88 ? 6.527 -14.406 7.543 1 43.66 88 ALA A CA 1
ATOM 654 C C . ALA A 1 88 ? 6.922 -13.711 8.844 1 43.66 88 ALA A C 1
ATOM 656 O O . ALA A 1 88 ? 8.109 -13.539 9.125 1 43.66 88 ALA A O 1
ATOM 657 N N . ARG A 1 89 ? 5.879 -13.328 9.531 1 46.88 89 ARG A N 1
ATOM 658 C CA . ARG A 1 89 ? 6.172 -12.836 10.867 1 46.88 89 ARG A CA 1
ATOM 659 C C . ARG A 1 89 ? 6.84 -13.914 11.719 1 46.88 89 ARG A C 1
ATOM 661 O O . ARG A 1 89 ? 7.664 -13.609 12.578 1 46.88 89 ARG A O 1
ATOM 668 N N . LYS A 1 90 ? 6.355 -15.094 11.273 1 42.25 90 LYS A N 1
ATOM 669 C CA . LYS A 1 90 ? 6.867 -16.188 12.102 1 42.25 90 LYS A CA 1
ATOM 670 C C . LYS A 1 90 ? 8.273 -16.578 11.68 1 42.25 90 LYS A C 1
ATOM 672 O O . LYS A 1 90 ? 9.109 -16.922 12.516 1 42.25 90 LYS A O 1
ATOM 677 N N . LEU A 1 91 ? 8.508 -16.734 10.422 1 44.09 91 LEU A N 1
ATOM 678 C CA . LEU A 1 91 ? 9.805 -17.297 10.055 1 44.09 91 LEU A CA 1
ATOM 679 C C . LEU A 1 91 ? 10.828 -16.188 9.82 1 44.09 91 LEU A C 1
ATOM 681 O O . LEU A 1 91 ? 12.023 -16.453 9.711 1 44.09 91 LEU A O 1
ATOM 685 N N . GLY A 1 92 ? 10.398 -14.945 10.172 1 50.41 92 GLY A N 1
ATOM 686 C CA . GLY A 1 92 ? 11.289 -13.836 9.891 1 50.41 92 GLY A CA 1
ATOM 687 C C . GLY A 1 92 ? 11.438 -13.547 8.406 1 50.41 92 GLY A C 1
ATOM 688 O O . GLY A 1 92 ? 11.164 -14.414 7.57 1 50.41 92 GLY A O 1
ATOM 689 N N . PRO A 1 93 ? 11.555 -12.242 8.031 1 55.06 93 PRO A N 1
ATOM 690 C CA . PRO A 1 93 ? 11.711 -11.93 6.605 1 55.06 93 PRO A CA 1
ATOM 691 C C . PRO A 1 93 ? 12.906 -12.648 5.977 1 55.06 93 PRO A C 1
ATOM 693 O O . PRO A 1 93 ? 14.016 -12.594 6.516 1 55.06 93 PRO A O 1
ATOM 696 N N . MET A 1 94 ? 12.859 -13.727 5.277 1 55.69 94 MET A N 1
ATOM 697 C CA . MET A 1 94 ? 14 -14.383 4.645 1 55.69 94 MET A CA 1
ATOM 698 C C . MET A 1 94 ? 14.703 -13.445 3.672 1 55.69 94 MET A C 1
ATOM 700 O O . MET A 1 94 ? 15.93 -13.352 3.672 1 55.69 94 MET A O 1
ATOM 704 N N . HIS A 1 95 ? 14 -12.633 2.975 1 62.19 95 HIS A N 1
ATOM 705 C CA . HIS A 1 95 ? 14.594 -11.797 1.938 1 62.19 95 HIS A CA 1
ATOM 706 C C . HIS A 1 95 ? 13.945 -10.414 1.909 1 62.19 95 HIS A C 1
ATOM 708 O O . HIS A 1 95 ? 13.578 -9.922 0.842 1 62.19 95 HIS A O 1
ATOM 714 N N . GLY A 1 96 ? 13.812 -9.773 3.129 1 65.06 96 GLY A N 1
ATOM 715 C CA . GLY A 1 96 ? 13.289 -8.422 3.225 1 65.06 96 GLY A CA 1
ATOM 716 C C . GLY A 1 96 ? 11.828 -8.375 3.629 1 65.06 96 GLY A C 1
ATOM 717 O O . GLY A 1 96 ? 11.141 -9.391 3.59 1 65.06 96 GLY A O 1
ATOM 718 N N . PHE A 1 97 ? 11.477 -7.254 4.059 1 76.19 97 PHE A N 1
ATOM 719 C CA . PHE A 1 97 ? 10.102 -7.023 4.473 1 76.19 97 PHE A CA 1
ATOM 720 C C . PHE A 1 97 ? 9.234 -6.633 3.279 1 76.19 97 PHE A C 1
ATOM 722 O O . PHE A 1 97 ? 9.352 -5.52 2.762 1 76.19 97 PHE A O 1
ATOM 729 N N . GLY A 1 98 ? 8.469 -7.633 2.742 1 86.94 98 GLY A N 1
ATOM 730 C CA . GLY A 1 98 ? 7.59 -7.449 1.6 1 86.94 98 GLY A CA 1
ATOM 731 C C . GLY A 1 98 ? 6.809 -8.703 1.245 1 86.94 98 GLY A C 1
ATOM 732 O O . GLY A 1 98 ? 6.832 -9.688 1.986 1 86.94 98 GLY A O 1
ATOM 733 N N . VAL A 1 99 ? 6.059 -8.578 0.259 1 90.88 99 VAL A N 1
ATOM 734 C CA . VAL A 1 99 ? 5.297 -9.711 -0.25 1 90.88 99 VAL A CA 1
ATOM 735 C C . VAL A 1 99 ? 6.211 -10.625 -1.067 1 90.88 99 VAL A C 1
ATOM 737 O O . VAL A 1 99 ? 6.887 -10.164 -1.992 1 90.88 99 VAL A O 1
ATOM 740 N N . GLN A 1 100 ? 6.262 -11.883 -0.667 1 91.31 100 GLN A N 1
ATOM 741 C CA . GLN A 1 100 ? 7.062 -12.867 -1.387 1 91.31 100 GLN A CA 1
ATOM 742 C C . GLN A 1 100 ? 6.211 -13.641 -2.385 1 91.31 100 GLN A C 1
ATOM 744 O O . GLN A 1 100 ? 5.215 -14.266 -2.006 1 91.31 100 GLN A O 1
ATOM 749 N N . LEU A 1 101 ? 6.641 -13.602 -3.617 1 94.56 101 LEU A N 1
ATOM 750 C CA . LEU A 1 101 ? 5.949 -14.344 -4.668 1 94.56 101 LEU A CA 1
ATOM 751 C C . LEU A 1 101 ? 6.902 -15.305 -5.367 1 94.56 101 LEU A C 1
ATOM 753 O O . LEU A 1 101 ? 8.125 -15.164 -5.27 1 94.56 101 LEU A O 1
ATOM 757 N N . PHE A 1 102 ? 6.316 -16.219 -6.027 1 95.31 102 PHE A N 1
ATOM 758 C CA . PHE A 1 102 ? 7.129 -17.266 -6.633 1 95.31 102 PHE A CA 1
ATOM 759 C C . PHE A 1 102 ? 6.898 -17.328 -8.141 1 95.31 102 PHE A C 1
ATOM 761 O O . PHE A 1 102 ? 5.762 -17.188 -8.602 1 95.31 102 PHE A O 1
ATOM 768 N N . PRO A 1 103 ? 7.934 -17.625 -8.875 1 97 103 PRO A N 1
ATOM 769 C CA . PRO A 1 103 ? 7.84 -17.641 -10.336 1 97 103 PRO A CA 1
ATOM 770 C C . PRO A 1 103 ? 6.824 -18.672 -10.852 1 97 103 PRO A C 1
ATOM 772 O O . PRO A 1 103 ? 6.5 -19.625 -10.148 1 97 103 PRO A O 1
ATOM 775 N N . ILE A 1 104 ? 6.406 -18.516 -12.047 1 96.62 104 ILE A N 1
ATOM 776 C CA . ILE A 1 104 ? 5.336 -19.266 -12.695 1 96.62 104 ILE A CA 1
ATOM 777 C C . ILE A 1 104 ? 5.691 -20.75 -12.727 1 96.62 104 ILE A C 1
ATOM 779 O O . ILE A 1 104 ? 4.812 -21.609 -12.664 1 96.62 104 ILE A O 1
ATOM 783 N N . ASN A 1 105 ? 6.988 -21.078 -12.75 1 94.19 105 ASN A N 1
ATOM 784 C CA . ASN A 1 105 ? 7.418 -22.469 -12.844 1 94.19 105 ASN A CA 1
ATOM 785 C C . ASN A 1 105 ? 7.664 -23.078 -11.469 1 94.19 105 ASN A C 1
ATOM 787 O O . ASN A 1 105 ? 8.156 -24.188 -11.352 1 94.19 105 ASN A O 1
ATOM 791 N N . SER A 1 106 ? 7.312 -22.359 -10.438 1 93.69 106 SER A N 1
ATOM 792 C CA . SER A 1 106 ? 7.574 -22.812 -9.078 1 93.69 106 SER A CA 1
ATOM 793 C C . SER A 1 106 ? 6.328 -22.703 -8.203 1 93.69 106 SER A C 1
ATOM 795 O O . SER A 1 106 ? 6.395 -22.203 -7.082 1 93.69 106 SER A O 1
ATOM 797 N N . SER A 1 107 ? 5.234 -23.172 -8.688 1 93.56 107 SER A N 1
ATOM 798 C CA . SER A 1 107 ? 3.988 -23.094 -7.934 1 93.56 107 SER A CA 1
ATOM 799 C C . SER A 1 107 ? 4.098 -23.859 -6.613 1 93.56 107 SER A C 1
ATOM 801 O O . SER A 1 107 ? 3.438 -23.5 -5.633 1 93.56 107 SER A O 1
ATOM 803 N N . ILE A 1 108 ? 5.012 -24.844 -6.527 1 91.56 108 ILE A N 1
ATOM 804 C CA . ILE A 1 108 ? 5.18 -25.672 -5.332 1 91.56 108 ILE A CA 1
ATOM 805 C C . ILE A 1 108 ? 5.551 -24.781 -4.145 1 91.56 108 ILE A C 1
ATOM 807 O O . ILE A 1 108 ? 5.07 -25 -3.029 1 91.56 108 ILE A O 1
ATOM 811 N N . ASN A 1 109 ? 6.367 -23.828 -4.426 1 88.06 109 ASN A N 1
ATOM 812 C CA . ASN A 1 109 ? 6.785 -22.953 -3.344 1 88.06 109 ASN A CA 1
ATOM 813 C C . ASN A 1 109 ? 5.621 -22.109 -2.824 1 88.06 109 ASN A C 1
ATOM 815 O O . ASN A 1 109 ? 5.539 -21.828 -1.626 1 88.06 109 ASN A O 1
ATOM 819 N N . GLY A 1 110 ? 4.73 -21.656 -3.645 1 88.69 110 GLY A N 1
ATOM 820 C CA . GLY A 1 110 ? 3.52 -20.969 -3.227 1 88.69 110 GLY A CA 1
ATOM 821 C C . GLY A 1 110 ? 2.551 -21.875 -2.482 1 88.69 110 GLY A C 1
ATOM 822 O O . GLY A 1 110 ? 1.919 -21.438 -1.513 1 88.69 110 GLY A O 1
ATOM 823 N N . VAL A 1 111 ? 2.531 -23.094 -2.906 1 89.12 111 VAL A N 1
ATOM 824 C CA . VAL A 1 111 ? 1.63 -24.078 -2.318 1 89.12 111 VAL A CA 1
ATOM 825 C C . VAL A 1 111 ? 2.055 -24.375 -0.882 1 89.12 111 VAL A C 1
ATOM 827 O O . VAL A 1 111 ? 1.211 -24.547 0.001 1 89.12 111 VAL A O 1
ATOM 830 N N . LEU A 1 112 ? 3.33 -24.391 -0.683 1 85.38 112 LEU A N 1
ATOM 831 C CA . LEU A 1 112 ? 3.852 -24.672 0.652 1 85.38 112 LEU A CA 1
ATOM 832 C C . LEU A 1 112 ? 3.436 -23.578 1.631 1 85.38 112 LEU A C 1
ATOM 834 O O . LEU A 1 112 ? 3.328 -23.828 2.834 1 85.38 112 LEU A O 1
ATOM 838 N N . SER A 1 113 ? 3.129 -22.422 1.111 1 83.19 113 SER A N 1
ATOM 839 C CA . SER A 1 113 ? 2.705 -21.297 1.942 1 83.19 113 SER A CA 1
ATOM 840 C C . SER A 1 113 ? 1.187 -21.266 2.084 1 83.19 113 SER A C 1
ATOM 842 O O . SER A 1 113 ? 0.656 -20.531 2.922 1 83.19 113 SER A O 1
ATOM 844 N N . SER A 1 114 ? 0.52 -22.016 1.316 1 89.62 114 SER A N 1
ATOM 845 C CA . SER A 1 114 ? -0.937 -22.062 1.391 1 89.62 114 SER A CA 1
ATOM 846 C C . SER A 1 114 ? -1.404 -22.891 2.574 1 89.62 114 SER A C 1
ATOM 848 O O . SER A 1 114 ? -0.646 -23.719 3.098 1 89.62 114 SER A O 1
ATOM 850 N N . GLU A 1 115 ? -2.576 -22.609 3.031 1 89.81 115 GLU A N 1
ATOM 851 C CA . GLU A 1 115 ? -3.156 -23.344 4.156 1 89.81 115 GLU A CA 1
ATOM 852 C C . GLU A 1 115 ? -4.473 -24 3.764 1 89.81 115 GLU A C 1
ATOM 854 O O . GLU A 1 115 ? -5.293 -23.406 3.062 1 89.81 115 GLU A O 1
ATOM 859 N N . SER A 1 116 ? -4.637 -25.25 4.164 1 89.56 116 SER A N 1
ATOM 860 C CA . SER A 1 116 ? -5.879 -25.969 3.91 1 89.56 116 SER A CA 1
ATOM 861 C C . SER A 1 116 ? -7.012 -25.453 4.789 1 89.56 116 SER A C 1
ATOM 863 O O . SER A 1 116 ? -6.801 -25.156 5.965 1 89.56 116 SER A O 1
ATOM 865 N N . ASP A 1 117 ? -8.125 -25.359 4.148 1 89.25 117 ASP A N 1
ATOM 866 C CA . ASP A 1 117 ? -9.281 -25.016 4.973 1 89.25 117 ASP A CA 1
ATOM 867 C C . ASP A 1 117 ? -9.867 -26.25 5.641 1 89.25 117 ASP A C 1
ATOM 869 O O . ASP A 1 117 ? -9.25 -27.328 5.625 1 89.25 117 ASP A O 1
ATOM 873 N N . GLU A 1 118 ? -10.977 -26.094 6.328 1 88.06 118 GLU A N 1
ATOM 874 C CA . GLU A 1 118 ? -11.578 -27.172 7.098 1 88.06 118 GLU A CA 1
ATOM 875 C C . GLU A 1 118 ? -11.953 -28.359 6.199 1 88.06 118 GLU A C 1
ATOM 877 O O . GLU A 1 118 ? -12.023 -29.5 6.66 1 88.06 118 GLU A O 1
ATOM 882 N N . LYS A 1 119 ? -12.164 -28.234 4.926 1 89.69 119 LYS A N 1
ATOM 883 C CA . LYS A 1 119 ? -12.578 -29.266 3.988 1 89.69 119 LYS A CA 1
ATOM 884 C C . LYS A 1 119 ? -11.391 -29.781 3.184 1 89.69 119 LYS A C 1
ATOM 886 O O . LYS A 1 119 ? -11.57 -30.516 2.201 1 89.69 119 LYS A O 1
ATOM 891 N N . GLY A 1 120 ? -10.211 -29.266 3.477 1 90.94 120 GLY A N 1
ATOM 892 C CA . GLY A 1 120 ? -9.008 -29.719 2.795 1 90.94 120 GLY A CA 1
ATOM 893 C C . GLY A 1 120 ? -8.711 -28.953 1.523 1 90.94 120 GLY A C 1
ATOM 894 O O . GLY A 1 120 ? -7.836 -29.328 0.747 1 90.94 120 GLY A O 1
ATOM 895 N N . LEU A 1 121 ? -9.5 -27.969 1.297 1 94.62 121 LEU A N 1
ATOM 896 C CA . LEU A 1 121 ? -9.336 -27.125 0.112 1 94.62 121 LEU A CA 1
ATOM 897 C C . LEU A 1 121 ? -8.281 -26.047 0.351 1 94.62 121 LEU A C 1
ATOM 899 O O . LEU A 1 121 ? -8.266 -25.422 1.412 1 94.62 121 LEU A O 1
ATOM 903 N N . ARG A 1 122 ? -7.375 -25.922 -0.631 1 95.56 122 ARG A N 1
ATOM 904 C CA . ARG A 1 122 ? -6.336 -24.906 -0.599 1 95.56 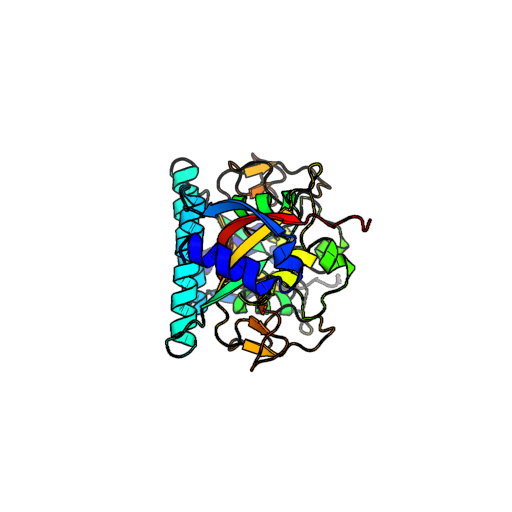122 ARG A CA 1
ATOM 905 C C . ARG A 1 122 ? -6.52 -23.891 -1.731 1 95.56 122 ARG A C 1
ATOM 907 O O . ARG A 1 122 ? -7.207 -24.172 -2.715 1 95.56 122 ARG A O 1
ATOM 914 N N . HIS A 1 123 ? -5.926 -22.734 -1.549 1 95.75 123 HIS A N 1
ATOM 915 C CA . HIS A 1 123 ? -6.051 -21.672 -2.541 1 95.75 123 HIS A CA 1
ATOM 916 C C . HIS A 1 123 ? -4.703 -21.016 -2.811 1 95.75 123 HIS A C 1
ATOM 918 O O . HIS A 1 123 ? -3.873 -20.891 -1.906 1 95.75 123 HIS A O 1
ATOM 924 N N . ILE A 1 124 ? -4.457 -20.656 -3.951 1 96.31 124 ILE A N 1
ATOM 925 C CA . ILE A 1 124 ? -3.258 -19.938 -4.359 1 96.31 124 ILE A CA 1
ATOM 926 C C . ILE A 1 124 ? -3.621 -18.891 -5.418 1 96.31 124 ILE A C 1
ATOM 928 O O . ILE A 1 124 ? -4.539 -19.109 -6.215 1 96.31 124 ILE A O 1
ATOM 932 N N . LEU A 1 125 ? -2.957 -17.75 -5.383 1 97.44 125 LEU A N 1
ATOM 933 C CA . LEU A 1 125 ? -3.18 -16.672 -6.348 1 97.44 125 LEU A CA 1
ATOM 934 C C . LEU A 1 125 ? -2.16 -16.734 -7.48 1 97.44 125 LEU A C 1
ATOM 936 O O . LEU A 1 125 ? -0.983 -17.016 -7.242 1 97.44 125 LEU A O 1
ATOM 940 N N . LEU A 1 126 ? -2.605 -16.531 -8.672 1 98.12 126 LEU A N 1
ATOM 941 C CA . LEU A 1 126 ? -1.727 -16.141 -9.766 1 98.12 126 LEU A CA 1
ATOM 942 C C . LEU A 1 126 ? -1.805 -14.633 -10.008 1 98.12 126 LEU A C 1
ATOM 944 O O . LEU A 1 126 ? -2.887 -14.094 -10.25 1 98.12 126 LEU A O 1
ATOM 948 N N . CYS A 1 127 ? -0.671 -13.992 -9.953 1 98.12 127 CYS A N 1
ATOM 949 C CA . CYS A 1 127 ? -0.605 -12.539 -10.055 1 98.12 127 CYS A CA 1
ATOM 950 C C . CYS A 1 127 ? 0.271 -12.109 -11.227 1 98.12 127 CYS A C 1
ATOM 952 O O . CYS A 1 127 ? 1.064 -12.906 -11.734 1 98.12 127 CYS A O 1
ATOM 954 N N . ARG A 1 128 ? 0.054 -10.906 -11.688 1 98.25 128 ARG A N 1
ATOM 955 C CA . ARG A 1 128 ? 1.043 -10.156 -12.453 1 98.25 128 ARG A CA 1
ATOM 956 C C . ARG A 1 128 ? 1.843 -9.227 -11.547 1 98.25 128 ARG A C 1
ATOM 958 O O . ARG A 1 128 ? 1.271 -8.508 -10.727 1 98.25 128 ARG A O 1
ATOM 965 N N . VAL A 1 129 ? 3.137 -9.258 -11.703 1 98.62 129 VAL A N 1
ATOM 966 C CA . VAL A 1 129 ? 3.994 -8.469 -10.82 1 98.62 129 VAL A CA 1
ATOM 967 C C . VAL A 1 129 ? 4.91 -7.578 -11.656 1 98.62 129 VAL A C 1
ATOM 969 O O . VAL A 1 129 ? 5.559 -8.047 -12.594 1 98.62 129 VAL A O 1
ATOM 972 N N . ILE A 1 130 ? 4.926 -6.305 -11.367 1 98.88 130 ILE A N 1
ATOM 973 C CA . ILE A 1 130 ? 5.902 -5.383 -11.938 1 98.88 130 ILE A CA 1
ATOM 974 C C . ILE A 1 130 ? 7.242 -5.543 -11.227 1 98.88 130 ILE A C 1
ATOM 976 O O . ILE A 1 130 ? 7.402 -5.102 -10.086 1 98.88 130 ILE A O 1
ATOM 980 N N . LEU A 1 131 ? 8.203 -6.117 -11.867 1 98.62 131 LEU A N 1
ATOM 981 C CA . LEU A 1 131 ? 9.5 -6.32 -11.234 1 98.62 131 LEU A CA 1
ATOM 982 C C . LEU A 1 131 ? 10.453 -5.176 -11.57 1 98.62 131 LEU A C 1
ATOM 984 O O . LEU A 1 131 ? 11.406 -4.918 -10.82 1 98.62 131 LEU A O 1
ATOM 988 N N . GLY A 1 132 ? 10.188 -4.496 -12.742 1 98.56 132 GLY A N 1
ATOM 989 C CA . GLY A 1 132 ? 11.094 -3.428 -13.141 1 98.56 132 GLY A CA 1
ATOM 990 C C . GLY A 1 132 ? 12.555 -3.818 -13.047 1 98.56 132 GLY A C 1
ATOM 991 O O . GLY A 1 132 ? 12.961 -4.844 -13.602 1 98.56 132 GLY A O 1
ATOM 992 N N . LYS A 1 133 ? 13.344 -2.971 -12.5 1 98.31 133 LYS A N 1
ATOM 993 C CA . LYS A 1 133 ? 14.734 -3.305 -12.211 1 98.31 133 LYS A CA 1
ATOM 994 C C . LYS A 1 133 ? 14.859 -4.016 -10.867 1 98.31 133 LYS A C 1
ATOM 996 O O . LYS A 1 133 ? 14.469 -3.469 -9.828 1 98.31 133 LYS A O 1
ATOM 1001 N N . MET A 1 134 ? 15.445 -5.141 -10.875 1 97.94 134 MET A N 1
ATOM 1002 C CA . MET A 1 134 ? 15.531 -5.996 -9.695 1 97.94 134 MET A CA 1
ATOM 1003 C C . MET A 1 134 ? 16.859 -5.816 -8.977 1 97.94 134 MET A C 1
ATOM 1005 O O . MET A 1 134 ? 17.875 -5.508 -9.609 1 97.94 134 MET A O 1
ATOM 1009 N N . GLU A 1 135 ? 16.875 -5.977 -7.703 1 97.38 135 GLU A N 1
ATOM 1010 C CA . GLU A 1 135 ? 18.094 -6.031 -6.918 1 97.38 135 GLU A CA 1
ATOM 1011 C C . GLU A 1 135 ? 18.156 -7.305 -6.074 1 97.38 135 GLU A C 1
ATOM 1013 O O . GLU A 1 135 ? 17.125 -7.844 -5.68 1 97.38 135 GLU A O 1
ATOM 1018 N N . VAL A 1 136 ? 19.328 -7.781 -5.82 1 96 136 VAL A N 1
ATOM 1019 C CA . VAL A 1 136 ? 19.516 -9 -5.047 1 96 136 VAL A CA 1
ATOM 1020 C C . VAL A 1 136 ? 19.422 -8.695 -3.555 1 96 136 VAL A C 1
ATOM 1022 O O . VAL A 1 136 ? 20.062 -7.766 -3.062 1 96 136 VAL A O 1
ATOM 1025 N N . ILE A 1 137 ? 18.594 -9.469 -2.889 1 93.5 137 ILE A N 1
ATOM 1026 C CA . ILE A 1 137 ? 18.422 -9.328 -1.446 1 93.5 137 ILE A CA 1
ATOM 1027 C C . ILE A 1 137 ? 19.047 -10.531 -0.738 1 93.5 137 ILE A C 1
ATOM 1029 O O . ILE A 1 137 ? 18.578 -11.664 -0.9 1 93.5 137 ILE A O 1
ATOM 1033 N N . PRO A 1 138 ? 20.047 -10.273 0.035 1 88.25 138 PRO A N 1
ATOM 1034 C CA . PRO A 1 138 ? 20.656 -11.391 0.756 1 88.25 138 PRO A CA 1
ATOM 1035 C C . PRO A 1 138 ? 19.703 -12.055 1.746 1 88.25 138 PRO A C 1
ATOM 1037 O O . PRO A 1 138 ? 18.781 -11.398 2.25 1 88.25 138 PRO A O 1
ATOM 1040 N N . ARG A 1 139 ? 19.953 -13.297 1.978 1 85.19 139 ARG A N 1
ATOM 1041 C CA . ARG A 1 139 ? 19.172 -14.016 2.975 1 85.19 139 ARG A CA 1
ATOM 1042 C C . ARG A 1 139 ? 19.312 -13.375 4.348 1 85.19 139 ARG A C 1
ATOM 1044 O O . ARG A 1 139 ? 20.406 -12.977 4.754 1 85.19 139 ARG A O 1
ATOM 1051 N N . GLY A 1 140 ? 18.141 -13.211 5.023 1 81.94 140 GLY A N 1
ATOM 1052 C CA . GLY A 1 140 ? 18.156 -12.648 6.363 1 81.94 140 GLY A CA 1
ATOM 1053 C C . GLY A 1 140 ? 18.062 -11.133 6.375 1 81.94 140 GLY A C 1
ATOM 1054 O O . GLY A 1 140 ? 18.031 -10.516 7.441 1 81.94 140 GLY A O 1
ATOM 1055 N N . SER A 1 141 ? 18.016 -10.555 5.266 1 84 141 SER A N 1
ATOM 1056 C CA . SER A 1 141 ? 17.953 -9.102 5.172 1 84 141 SER A CA 1
ATOM 1057 C C . SER A 1 141 ? 16.703 -8.562 5.852 1 84 141 SER A C 1
ATOM 1059 O O . SER A 1 141 ? 15.625 -9.172 5.777 1 84 141 SER A O 1
ATOM 1061 N N . LYS A 1 142 ? 16.797 -7.41 6.449 1 77.94 142 LYS A N 1
ATOM 1062 C CA . LYS A 1 142 ? 15.664 -6.723 7.062 1 77.94 142 LYS A CA 1
ATOM 1063 C C . LYS A 1 142 ? 15.25 -5.508 6.242 1 77.94 142 LYS A C 1
ATOM 1065 O O . LYS A 1 142 ? 14.555 -4.621 6.742 1 77.94 142 LYS A O 1
ATOM 1070 N N . GLN A 1 143 ? 15.711 -5.512 5.008 1 83.19 143 GLN A N 1
ATOM 1071 C CA . GLN A 1 143 ? 15.406 -4.41 4.098 1 83.19 143 GLN A CA 1
ATOM 1072 C C . GLN A 1 143 ? 13.906 -4.301 3.848 1 83.19 143 GLN A C 1
ATOM 1074 O O . GLN A 1 143 ? 13.227 -5.316 3.674 1 83.19 143 GLN A O 1
ATOM 1079 N N . PHE A 1 144 ? 13.359 -3.068 3.836 1 81.75 144 PHE A N 1
ATOM 1080 C CA . PHE A 1 144 ? 11.93 -2.918 3.615 1 81.75 144 PHE A CA 1
ATOM 1081 C C . PHE A 1 144 ? 11.656 -1.903 2.51 1 81.75 144 PHE A C 1
ATOM 1083 O O . PHE A 1 144 ? 10.5 -1.58 2.23 1 81.75 144 PHE A O 1
ATOM 1090 N N . HIS A 1 145 ? 12.641 -1.382 1.936 1 86.25 145 HIS A N 1
ATOM 1091 C CA . HIS A 1 145 ? 12.555 -0.515 0.766 1 86.25 145 HIS A CA 1
ATOM 1092 C C . HIS A 1 145 ? 13.742 -0.738 -0.173 1 86.25 145 HIS A C 1
ATOM 1094 O O . HIS A 1 145 ? 14.75 -1.322 0.223 1 86.25 145 HIS A O 1
ATOM 1100 N N . PRO A 1 146 ? 13.562 -0.328 -1.41 1 92 146 PRO A N 1
ATOM 1101 C CA . PRO A 1 146 ? 14.711 -0.442 -2.314 1 92 146 PRO A CA 1
ATOM 1102 C C . PRO A 1 146 ? 15.93 0.346 -1.828 1 92 146 PRO A C 1
ATOM 1104 O O . PRO A 1 146 ? 15.773 1.35 -1.127 1 92 146 PRO A O 1
ATOM 1107 N N . THR A 1 147 ? 17.109 -0.136 -2.162 1 92.31 147 THR A N 1
ATOM 1108 C CA . THR A 1 147 ? 18.344 0.533 -1.752 1 92.31 147 THR A CA 1
ATOM 1109 C C . THR A 1 147 ? 18.484 1.883 -2.449 1 92.31 147 THR A C 1
ATOM 1111 O O . THR A 1 147 ? 19.188 2.768 -1.963 1 92.31 147 THR A O 1
ATOM 1114 N N . SER A 1 148 ? 17.859 1.988 -3.609 1 93.81 148 SER A N 1
ATOM 1115 C CA . SER A 1 148 ? 17.844 3.244 -4.352 1 93.81 148 SER A CA 1
ATOM 1116 C C . SER A 1 148 ? 16.578 3.363 -5.203 1 93.81 148 SER A C 1
ATOM 1118 O O . SER A 1 148 ? 15.812 2.406 -5.32 1 93.81 148 SER A O 1
ATOM 1120 N N . LEU A 1 149 ? 16.406 4.465 -5.832 1 92.88 149 LEU A N 1
ATOM 1121 C CA . LEU A 1 149 ? 15.211 4.746 -6.625 1 92.88 149 LEU A CA 1
ATOM 1122 C C . LEU A 1 149 ? 15.242 3.98 -7.945 1 92.88 149 LEU A C 1
ATOM 1124 O O . LEU A 1 149 ? 14.227 3.885 -8.633 1 92.88 149 LEU A O 1
ATOM 1128 N N . GLU A 1 150 ? 16.359 3.387 -8.219 1 94.94 150 GLU A N 1
ATOM 1129 C CA . GLU A 1 150 ? 16.484 2.686 -9.5 1 94.94 150 GLU A CA 1
ATOM 1130 C C . GLU A 1 150 ? 15.805 1.318 -9.445 1 94.94 150 GLU A C 1
ATOM 1132 O O . GLU A 1 150 ? 15.375 0.792 -10.469 1 94.94 150 GLU A O 1
ATOM 1137 N N . PHE A 1 151 ? 15.719 0.771 -8.258 1 96.94 151 PHE A N 1
ATOM 1138 C CA . PHE A 1 151 ? 15.234 -0.597 -8.133 1 96.94 151 PHE A CA 1
ATOM 1139 C C . PHE A 1 151 ? 13.742 -0.61 -7.809 1 96.94 151 PHE A C 1
ATOM 1141 O O . PHE A 1 151 ? 13.242 0.291 -7.133 1 96.94 151 PHE A O 1
ATOM 1148 N N . ASP A 1 152 ? 13.133 -1.702 -8.273 1 97.31 152 ASP A N 1
ATOM 1149 C CA . ASP A 1 152 ? 11.68 -1.798 -8.125 1 97.31 152 ASP A CA 1
ATOM 1150 C C . ASP A 1 152 ? 11.289 -3.047 -7.34 1 97.31 152 ASP A C 1
ATOM 1152 O O . ASP A 1 152 ? 10.18 -3.127 -6.805 1 97.31 152 ASP A O 1
ATOM 1156 N N . SER A 1 153 ? 12.148 -4.02 -7.301 1 96.44 153 SER A N 1
ATOM 1157 C CA . SER A 1 153 ? 11.844 -5.277 -6.625 1 96.44 153 SER A CA 1
ATOM 1158 C C . SER A 1 153 ? 13.117 -5.98 -6.16 1 96.44 153 SER A C 1
ATOM 1160 O O . SER A 1 153 ? 14.219 -5.539 -6.473 1 96.44 153 SER A O 1
ATOM 1162 N N . GLY A 1 154 ? 12.906 -6.965 -5.312 1 95.31 154 GLY A N 1
ATOM 1163 C CA . GLY A 1 154 ? 14.008 -7.793 -4.844 1 95.31 154 GLY A CA 1
ATOM 1164 C C . GLY A 1 154 ? 13.914 -9.234 -5.316 1 95.31 154 GLY A C 1
ATOM 1165 O O . GLY A 1 154 ? 12.82 -9.758 -5.508 1 95.31 154 GLY A O 1
A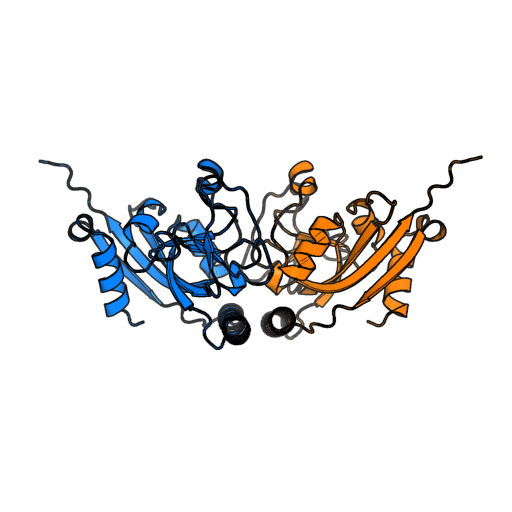TOM 1166 N N . VAL A 1 155 ? 15.062 -9.812 -5.492 1 95.81 155 VAL A N 1
ATOM 1167 C CA . VAL A 1 155 ? 15.156 -11.227 -5.844 1 95.81 155 VAL A CA 1
ATOM 1168 C C . VAL A 1 155 ? 16.328 -11.867 -5.094 1 95.81 155 VAL A C 1
ATOM 1170 O O . VAL A 1 155 ? 17.172 -11.172 -4.547 1 95.81 155 VAL A O 1
ATOM 1173 N N . ASP A 1 156 ? 16.266 -13.172 -5 1 92.19 156 ASP A N 1
ATOM 1174 C CA . ASP A 1 156 ? 17.359 -13.898 -4.379 1 92.19 156 ASP A CA 1
ATOM 1175 C C . ASP A 1 156 ? 18.484 -14.164 -5.383 1 92.19 156 ASP A C 1
ATOM 1177 O O . ASP A 1 156 ? 19.641 -14.344 -4.996 1 92.19 156 ASP A O 1
ATOM 1181 N N . ASN A 1 157 ? 18.125 -14.234 -6.695 1 94.19 157 ASN A N 1
ATOM 1182 C CA . ASN A 1 157 ? 19.031 -14.484 -7.809 1 94.19 157 ASN A CA 1
ATOM 1183 C C . ASN A 1 157 ? 18.594 -13.75 -9.07 1 94.19 157 ASN A C 1
ATOM 1185 O O . ASN A 1 157 ? 17.438 -13.883 -9.508 1 94.19 157 ASN A O 1
ATOM 1189 N N . LEU A 1 158 ? 19.5 -12.961 -9.648 1 95.94 158 LEU A N 1
ATOM 1190 C CA . LEU A 1 158 ? 19.125 -12.141 -10.797 1 95.94 158 LEU A CA 1
ATOM 1191 C C . LEU A 1 158 ? 18.922 -13 -12.039 1 95.94 158 LEU A C 1
ATOM 1193 O O . LEU A 1 158 ? 18.047 -12.711 -12.859 1 95.94 158 LEU A O 1
ATOM 1197 N N . CYS A 1 159 ? 19.641 -14.031 -12.195 1 96.06 159 CYS A N 1
ATOM 1198 C CA . CYS A 1 159 ? 19.609 -14.867 -13.391 1 96.06 159 CYS A CA 1
ATOM 1199 C C . CYS A 1 159 ? 18.406 -15.812 -13.352 1 96.06 159 CYS A C 1
ATOM 1201 O O . CYS A 1 159 ? 17.734 -16.016 -14.359 1 96.06 159 CYS A O 1
ATOM 1203 N N . LYS A 1 160 ? 18.281 -16.359 -12.172 1 95.31 160 LYS A N 1
ATOM 1204 C CA . LYS A 1 160 ? 17.203 -17.312 -11.984 1 95.31 160 LYS A CA 1
ATOM 1205 C C . LYS A 1 160 ? 16.516 -17.109 -10.633 1 95.31 160 LYS A C 1
ATOM 1207 O O . LYS A 1 160 ? 16.734 -17.891 -9.703 1 95.31 160 LYS A O 1
ATOM 1212 N N . PRO A 1 161 ? 15.648 -16.188 -10.602 1 95.5 161 PRO A N 1
ATOM 1213 C CA . PRO A 1 161 ? 14.984 -15.93 -9.32 1 95.5 161 PRO A CA 1
ATOM 1214 C C . PRO A 1 161 ? 14.094 -17.078 -8.875 1 95.5 161 PRO A C 1
ATOM 1216 O O . PRO A 1 161 ? 13.359 -17.656 -9.688 1 95.5 161 PRO A O 1
ATOM 1219 N N . SER A 1 162 ? 14.211 -17.422 -7.605 1 92.75 162 SER A N 1
ATOM 1220 C CA . SER A 1 162 ? 13.305 -18.406 -7.035 1 92.75 162 SER A CA 1
ATOM 1221 C C . SER A 1 162 ? 12.164 -17.734 -6.277 1 92.75 162 SER A C 1
ATOM 1223 O O . SER A 1 162 ? 11.18 -18.391 -5.918 1 92.75 162 SER A O 1
ATOM 1225 N N . ARG A 1 163 ? 12.328 -16.469 -6.113 1 93.31 163 ARG A N 1
ATOM 1226 C CA . ARG A 1 163 ? 11.312 -15.664 -5.441 1 93.31 163 ARG A CA 1
ATOM 1227 C C . ARG A 1 163 ? 11.391 -14.203 -5.863 1 93.31 163 ARG A C 1
ATOM 1229 O O . ARG A 1 163 ? 12.453 -13.719 -6.242 1 93.31 163 ARG A O 1
ATOM 1236 N N . TYR A 1 164 ? 10.336 -13.594 -5.883 1 94.81 164 TYR A N 1
ATOM 1237 C CA . TYR A 1 164 ? 10.219 -12.148 -6.066 1 94.81 164 TYR A CA 1
ATOM 1238 C C . TYR A 1 164 ? 9.781 -11.469 -4.773 1 94.81 164 TYR A C 1
ATOM 1240 O O . TYR A 1 164 ? 8.828 -11.906 -4.129 1 94.81 164 TYR A O 1
ATOM 1248 N N . THR A 1 165 ? 10.484 -10.461 -4.371 1 92.88 165 THR A N 1
ATOM 1249 C CA . THR A 1 165 ? 10.102 -9.656 -3.219 1 92.88 165 THR A CA 1
ATOM 1250 C C . THR A 1 165 ? 9.555 -8.305 -3.662 1 92.88 165 THR A C 1
ATOM 1252 O O . THR A 1 165 ? 10.258 -7.52 -4.297 1 92.88 165 THR A O 1
ATOM 1255 N N . VAL A 1 166 ? 8.32 -8.039 -3.4 1 94.5 166 VAL A N 1
ATOM 1256 C CA . VAL A 1 166 ? 7.719 -6.723 -3.596 1 94.5 166 VAL A CA 1
ATOM 1257 C C . VAL A 1 166 ? 7.59 -6.008 -2.252 1 94.5 166 VAL A C 1
ATOM 1259 O O . VAL A 1 166 ? 6.949 -6.52 -1.331 1 94.5 166 VAL A O 1
ATOM 1262 N N . TRP A 1 167 ? 8.109 -4.902 -2.234 1 91.5 167 TRP A N 1
ATOM 1263 C CA . TRP A 1 167 ? 8.148 -4.152 -0.983 1 91.5 167 TRP A CA 1
ATOM 1264 C C . TRP A 1 167 ? 6.75 -3.74 -0.549 1 91.5 167 TRP A C 1
ATOM 1266 O O . TRP A 1 167 ? 5.855 -3.572 -1.385 1 91.5 167 TRP A O 1
ATOM 1276 N N . SER A 1 168 ? 6.648 -3.523 0.763 1 88.06 168 SER A N 1
ATOM 1277 C CA . SER A 1 168 ? 5.355 -3.145 1.323 1 88.06 168 SER A CA 1
ATOM 1278 C C . SER A 1 168 ? 4.832 -1.859 0.688 1 88.06 168 SER A C 1
ATOM 1280 O O . SER A 1 168 ? 3.629 -1.719 0.459 1 88.06 168 SER A O 1
ATOM 1282 N N . CYS A 1 169 ? 5.664 -0.976 0.337 1 91.31 169 CYS A N 1
ATOM 1283 C CA . CYS A 1 169 ? 5.254 0.299 -0.241 1 91.31 169 CYS A CA 1
ATOM 1284 C C . CYS A 1 169 ? 4.738 0.113 -1.664 1 91.31 169 CYS A C 1
ATOM 1286 O O . CYS A 1 169 ? 4.055 0.985 -2.199 1 91.31 169 CYS A O 1
ATOM 1288 N N . TYR A 1 170 ? 4.98 -1.099 -2.26 1 94.69 170 TYR A N 1
ATOM 1289 C CA . TYR A 1 170 ? 4.633 -1.313 -3.66 1 94.69 170 TYR A CA 1
ATOM 1290 C C . TYR A 1 170 ? 3.598 -2.424 -3.801 1 94.69 170 TYR A C 1
ATOM 1292 O O . TYR A 1 170 ? 3.113 -2.691 -4.902 1 94.69 170 TYR A O 1
ATOM 1300 N N . MET A 1 171 ? 3.156 -2.996 -2.76 1 92.94 171 MET A N 1
ATOM 1301 C CA . MET A 1 171 ? 2.432 -4.262 -2.814 1 92.94 171 MET A CA 1
ATOM 1302 C C . MET A 1 171 ? 1.109 -4.098 -3.559 1 92.94 171 MET A C 1
ATOM 1304 O O . MET A 1 171 ? 0.678 -5.004 -4.273 1 92.94 171 MET A O 1
ATOM 1308 N N . ASN A 1 172 ? 0.503 -2.91 -3.512 1 95.38 172 ASN A N 1
ATOM 1309 C CA . ASN A 1 172 ? -0.799 -2.768 -4.152 1 95.38 172 ASN A CA 1
ATOM 1310 C C . ASN A 1 172 ? -0.701 -1.971 -5.449 1 95.38 172 ASN A C 1
ATOM 1312 O O . ASN A 1 172 ? -1.701 -1.782 -6.145 1 95.38 172 ASN A O 1
ATOM 1316 N N . SER A 1 173 ? 0.481 -1.532 -5.766 1 97.25 173 SER A N 1
ATOM 1317 C CA . SER A 1 173 ? 0.707 -0.88 -7.051 1 97.25 173 SER A CA 1
ATOM 1318 C C . SER A 1 173 ? 1.373 -1.828 -8.039 1 97.25 173 SER A C 1
ATOM 1320 O O . SER A 1 173 ? 1.153 -1.726 -9.25 1 97.25 173 SER A O 1
ATOM 1322 N N . HIS A 1 174 ? 2.189 -2.77 -7.473 1 98.06 174 HIS A N 1
ATOM 1323 C CA . HIS A 1 174 ? 3.043 -3.566 -8.344 1 98.06 174 HIS A CA 1
ATOM 1324 C C . HIS A 1 174 ? 2.547 -5.008 -8.438 1 98.06 174 HIS A C 1
ATOM 1326 O O . HIS A 1 174 ? 3.105 -5.812 -9.18 1 98.06 174 HIS A O 1
ATOM 1332 N N . ILE A 1 175 ? 1.554 -5.371 -7.691 1 97.81 175 ILE A N 1
ATOM 1333 C CA . ILE A 1 175 ? 0.996 -6.719 -7.77 1 97.81 175 ILE A CA 1
ATOM 1334 C C . ILE A 1 175 ? -0.476 -6.645 -8.164 1 97.81 175 ILE A C 1
ATOM 1336 O O . ILE A 1 175 ? -1.252 -5.898 -7.566 1 97.81 175 ILE A O 1
ATOM 1340 N N . PHE A 1 176 ? -0.864 -7.387 -9.141 1 98.44 176 PHE A N 1
ATOM 1341 C CA . PHE A 1 176 ? -2.262 -7.488 -9.539 1 98.44 176 PHE A CA 1
ATOM 1342 C C . PHE A 1 176 ? -2.709 -8.945 -9.578 1 98.44 176 PHE A C 1
ATOM 1344 O O . PHE A 1 176 ? -2.061 -9.781 -10.211 1 98.44 176 PHE A O 1
ATOM 1351 N N . VAL A 1 177 ? -3.799 -9.234 -8.938 1 97.88 177 VAL A N 1
ATOM 1352 C CA . VAL A 1 177 ? -4.316 -10.594 -8.859 1 97.88 177 VAL A CA 1
ATOM 1353 C C . VAL A 1 177 ? -5.074 -10.938 -10.141 1 97.88 177 VAL A C 1
ATOM 1355 O O . VAL A 1 177 ? -6.051 -10.266 -10.492 1 97.88 177 VAL A O 1
ATOM 1358 N N . ASP A 1 178 ? -4.719 -11.992 -10.836 1 97.75 178 ASP A N 1
ATOM 1359 C CA . ASP A 1 178 ? -5.367 -12.406 -12.078 1 97.75 178 ASP A CA 1
ATOM 1360 C C . ASP A 1 178 ? -6.328 -13.57 -11.836 1 97.75 178 ASP A C 1
ATOM 1362 O O . ASP A 1 178 ? -7.445 -13.578 -12.359 1 97.75 178 ASP A O 1
ATOM 1366 N N . TYR A 1 179 ? -5.812 -14.523 -11.031 1 97.75 179 TYR A N 1
ATOM 1367 C CA . TYR A 1 179 ? -6.602 -15.742 -10.844 1 97.75 179 TYR A CA 1
ATOM 1368 C C . TYR A 1 179 ? -6.527 -16.219 -9.398 1 97.75 179 TYR A C 1
ATOM 1370 O O . TYR A 1 179 ? -5.539 -15.961 -8.703 1 97.75 179 TYR A O 1
ATOM 1378 N N . ILE A 1 180 ? -7.555 -16.906 -8.984 1 97.19 180 ILE A N 1
ATOM 1379 C CA . ILE A 1 180 ? -7.559 -17.75 -7.793 1 97.19 180 ILE A CA 1
ATOM 1380 C C . ILE A 1 180 ? -7.652 -19.219 -8.188 1 97.19 180 ILE A C 1
ATOM 1382 O O . ILE A 1 180 ? -8.57 -19.609 -8.906 1 97.19 180 ILE A O 1
ATOM 1386 N N . VAL A 1 181 ? -6.711 -19.984 -7.797 1 97.38 181 VAL A N 1
ATOM 1387 C CA . VAL A 1 181 ? -6.723 -21.422 -8.031 1 97.38 181 VAL A CA 1
ATOM 1388 C C . VAL A 1 181 ? -7.07 -22.156 -6.742 1 97.38 181 VAL A C 1
ATOM 1390 O O . VAL A 1 181 ? -6.395 -21.984 -5.723 1 97.38 181 VAL A O 1
ATOM 1393 N N . SER A 1 182 ? -8.109 -22.906 -6.754 1 96.88 182 SER A N 1
ATOM 1394 C CA . SER A 1 182 ? -8.492 -23.781 -5.645 1 96.88 182 SER A CA 1
ATOM 1395 C C . SER A 1 182 ? -8.172 -25.234 -5.941 1 96.88 182 SER A C 1
ATOM 1397 O O . SER A 1 182 ? -8.5 -25.75 -7.016 1 96.88 182 SER A O 1
ATOM 1399 N N . PHE A 1 183 ? -7.562 -25.891 -5.008 1 96.56 183 PHE A N 1
ATOM 1400 C CA . PHE A 1 183 ? -7.066 -27.234 -5.305 1 96.56 183 PHE A CA 1
ATOM 1401 C C . PHE A 1 183 ? -7.004 -28.078 -4.039 1 96.56 183 PHE A C 1
ATOM 1403 O O . PHE A 1 183 ? -7.168 -27.562 -2.932 1 96.56 183 PHE A O 1
ATOM 1410 N N . ARG A 1 184 ? -6.805 -29.391 -4.23 1 95.19 184 ARG A N 1
ATOM 1411 C CA . ARG A 1 184 ? -6.59 -30.375 -3.17 1 95.19 184 ARG A CA 1
ATOM 1412 C C . ARG A 1 184 ? -5.344 -31.203 -3.438 1 95.19 184 ARG A C 1
ATOM 1414 O O . ARG A 1 184 ? -5.035 -31.516 -4.59 1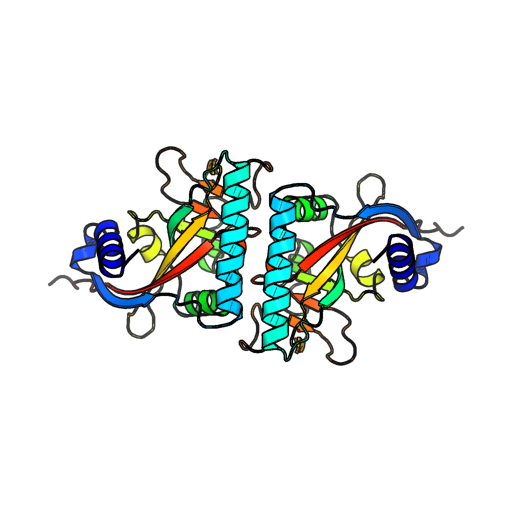 95.19 184 ARG A O 1
ATOM 1421 N N . VAL A 1 185 ? -4.594 -31.406 -2.371 1 89.38 185 VAL A N 1
ATOM 1422 C CA . VAL A 1 185 ? -3.475 -32.344 -2.451 1 89.38 185 VAL A CA 1
ATOM 1423 C C . VAL A 1 185 ? -3.84 -33.656 -1.75 1 89.38 185 VAL A C 1
ATOM 1425 O O . VAL A 1 185 ? -4.176 -33.656 -0.563 1 89.38 185 VAL A O 1
ATOM 1428 N N . VAL A 1 186 ? -4 -34.75 -2.449 1 79.75 186 VAL A N 1
ATOM 1429 C CA . VAL A 1 186 ? -4.445 -36.031 -1.908 1 79.75 186 VAL A CA 1
ATOM 1430 C C . VAL A 1 186 ? -3.238 -36.844 -1.42 1 79.75 186 VAL A C 1
ATOM 1432 O O . VAL A 1 186 ? -2.23 -36.938 -2.123 1 79.75 186 VAL A O 1
ATOM 1435 N N . CYS A 1 187 ? -2.664 -36.562 -0.273 1 62.66 187 CYS A N 1
ATOM 1436 C CA . CYS A 1 187 ? -1.574 -37.438 0.187 1 62.66 187 CYS A CA 1
ATOM 1437 C C . CYS A 1 187 ? -2.018 -38.875 0.26 1 62.66 187 CYS A C 1
ATOM 1439 O O . CYS A 1 187 ? -3.123 -39.188 0.714 1 62.66 187 CYS A O 1
ATOM 1441 N N . PHE A 1 188 ? -1.576 -39.75 -0.639 1 48 188 PHE A N 1
ATOM 1442 C CA . PHE A 1 188 ? -1.747 -41.188 -0.503 1 48 188 PHE A CA 1
ATOM 1443 C C . PHE A 1 188 ? -1.28 -41.656 0.868 1 48 188 PHE A C 1
ATOM 1445 O O . PHE A 1 188 ? -0.176 -41.312 1.303 1 48 188 PHE A O 1
ATOM 1452 N N . SER A 1 189 ? -2.078 -41.656 1.909 1 43.66 189 SER A N 1
ATOM 1453 C CA . SER A 1 189 ? -1.744 -42.656 2.945 1 43.66 189 SER A CA 1
ATOM 1454 C C . SER A 1 189 ? -1.16 -43.906 2.34 1 43.66 189 SER A C 1
ATOM 1456 O O . SER A 1 189 ? -1.727 -44.469 1.401 1 43.66 189 SER A O 1
ATOM 1458 N N . GLY A 1 190 ? 0.151 -44.062 2.137 1 38.19 190 GLY A N 1
ATOM 1459 C CA . GLY A 1 190 ? 0.695 -45.375 1.882 1 38.19 190 GLY A CA 1
ATOM 1460 C C . GLY A 1 190 ? -0.173 -46.5 2.43 1 38.19 190 GLY A C 1
ATOM 1461 O O . GLY A 1 190 ? -0.547 -46.5 3.604 1 38.19 190 GLY A O 1
ATOM 1462 N N . LYS A 1 191 ? -0.719 -47.375 1.459 1 32.78 191 LYS A N 1
ATOM 1463 C CA . LYS A 1 191 ? -0.835 -48.812 1.77 1 32.78 191 LYS A CA 1
ATOM 1464 C C . LYS A 1 191 ? 0.512 -49.406 2.188 1 32.78 191 LYS A C 1
ATOM 1466 O O . LYS A 1 191 ? 1.55 -49.031 1.626 1 32.78 191 LYS A O 1
ATOM 1471 N N . MET B 1 1 ? -3.975 23.484 -2.238 1 78.38 1 MET B N 1
ATOM 1472 C CA . MET B 1 1 ? -3.77 24.5 -1.211 1 78.38 1 MET B CA 1
ATOM 1473 C C . MET B 1 1 ? -2.477 25.266 -1.457 1 78.38 1 MET B C 1
ATOM 1475 O O . MET B 1 1 ? -1.497 24.703 -1.949 1 78.38 1 MET B O 1
ATOM 1479 N N . ASN B 1 2 ? -2.484 26.531 -1.273 1 86.69 2 ASN B N 1
ATOM 1480 C CA . ASN B 1 2 ? -1.264 27.297 -1.526 1 86.69 2 ASN B CA 1
ATOM 1481 C C . ASN B 1 2 ? -0.396 27.391 -0.275 1 86.69 2 ASN B C 1
ATOM 1483 O O . ASN B 1 2 ? -0.782 26.922 0.793 1 86.69 2 ASN B O 1
ATOM 1487 N N . HIS B 1 3 ? 0.746 27.922 -0.434 1 91.62 3 HIS B N 1
ATOM 1488 C CA . HIS B 1 3 ? 1.752 27.953 0.621 1 91.62 3 HIS B CA 1
ATOM 1489 C C . HIS B 1 3 ? 1.243 28.719 1.839 1 91.62 3 HIS B C 1
ATOM 1491 O O . HIS B 1 3 ? 1.43 28.281 2.975 1 91.62 3 HIS B O 1
ATOM 1497 N N . TYR B 1 4 ? 0.601 29.781 1.596 1 91.94 4 TYR B N 1
ATOM 1498 C CA . TYR B 1 4 ? 0.113 30.625 2.682 1 91.94 4 TYR B CA 1
ATOM 1499 C C . TYR B 1 4 ? -0.91 29.875 3.531 1 91.94 4 TYR B C 1
ATOM 1501 O O . TYR B 1 4 ? -0.835 29.906 4.762 1 91.94 4 TYR B O 1
ATOM 1509 N N . LEU B 1 5 ? -1.831 29.25 2.887 1 93.31 5 LEU B N 1
ATOM 1510 C CA . LEU B 1 5 ? -2.885 28.531 3.588 1 93.31 5 LEU B CA 1
ATOM 1511 C C . LEU B 1 5 ? -2.307 27.359 4.383 1 93.31 5 LEU B C 1
ATOM 1513 O O . LEU B 1 5 ? -2.773 27.062 5.484 1 93.31 5 LEU B O 1
ATOM 1517 N N . VAL B 1 6 ? -1.3 26.672 3.809 1 96.25 6 VAL B N 1
ATOM 1518 C CA . VAL B 1 6 ? -0.674 25.547 4.5 1 96.25 6 VAL B CA 1
ATOM 1519 C C . VAL B 1 6 ? -0.028 26.031 5.797 1 96.25 6 VAL B C 1
ATOM 1521 O O . VAL B 1 6 ? -0.212 25.438 6.855 1 96.25 6 VAL B O 1
ATOM 1524 N N . LYS B 1 7 ? 0.697 27.172 5.715 1 95.56 7 LYS B N 1
ATOM 1525 C CA . LYS B 1 7 ? 1.345 27.75 6.891 1 95.56 7 LYS B CA 1
ATOM 1526 C C . LYS B 1 7 ? 0.316 28.141 7.949 1 95.56 7 LYS B C 1
ATOM 1528 O O . LYS B 1 7 ? 0.488 27.844 9.133 1 95.56 7 LYS B O 1
ATOM 1533 N N . LYS B 1 8 ? -0.711 28.766 7.473 1 95.38 8 LYS B N 1
ATOM 1534 C CA . LYS B 1 8 ? -1.753 29.219 8.391 1 95.38 8 LYS B CA 1
ATOM 1535 C C . LYS B 1 8 ? -2.416 28.047 9.102 1 95.38 8 LYS B C 1
ATOM 1537 O O . LYS B 1 8 ? -2.623 28.094 10.32 1 95.38 8 LYS B O 1
ATOM 1542 N N . CYS B 1 9 ? -2.758 27.031 8.328 1 96.25 9 CYS B N 1
ATOM 1543 C CA . CYS B 1 9 ? -3.402 25.844 8.898 1 96.25 9 CYS B CA 1
ATOM 1544 C C . CYS B 1 9 ? -2.477 25.156 9.891 1 96.25 9 CYS B C 1
ATOM 1546 O O . CYS B 1 9 ? -2.916 24.703 10.945 1 96.25 9 CYS B O 1
ATOM 1548 N N . PHE B 1 10 ? -1.201 25.078 9.555 1 97.44 10 PHE B N 1
ATOM 1549 C CA . PHE B 1 10 ? -0.231 24.422 10.43 1 97.44 10 PHE B CA 1
ATOM 1550 C C . PHE B 1 10 ? -0.134 25.156 11.766 1 97.44 10 PHE B C 1
ATOM 1552 O O . PHE B 1 10 ? -0.274 24.531 12.82 1 97.44 10 PHE B O 1
ATOM 1559 N N . LEU B 1 11 ? 0.013 26.391 11.711 1 96.12 11 LEU B N 1
ATOM 1560 C CA . LEU B 1 11 ? 0.212 27.172 12.93 1 96.12 11 LEU B CA 1
ATOM 1561 C C . LEU B 1 11 ? -1.073 27.234 13.742 1 96.12 11 LEU B C 1
ATOM 1563 O O . LEU B 1 11 ? -1.035 27.156 14.977 1 96.12 11 LEU B O 1
ATOM 1567 N N . SER B 1 12 ? -2.186 27.438 13.078 1 95.5 12 SER B N 1
ATOM 1568 C CA . SER B 1 12 ? -3.461 27.484 13.781 1 95.5 12 SER B CA 1
ATOM 1569 C C . SER B 1 12 ? -3.727 26.188 14.547 1 95.5 12 SER B C 1
ATOM 1571 O O . SER B 1 12 ? -4.262 26.219 15.656 1 95.5 12 SER B O 1
ATOM 1573 N N . GLY B 1 13 ? -3.361 25.062 13.953 1 95.44 13 GLY B N 1
ATOM 1574 C CA . GLY B 1 13 ? -3.594 23.766 14.578 1 95.44 13 GLY B CA 1
ATOM 1575 C C . GLY B 1 13 ? -2.633 23.453 15.711 1 95.44 13 GLY B C 1
ATOM 1576 O O . GLY B 1 13 ? -2.811 22.484 16.438 1 95.44 13 GLY B O 1
ATOM 1577 N N . MET B 1 14 ? -1.646 24.281 15.945 1 94.06 14 MET B N 1
ATOM 1578 C CA . MET B 1 14 ? -0.64 24.094 16.984 1 94.06 14 MET B CA 1
ATOM 1579 C C . MET B 1 14 ? -1.12 24.641 18.312 1 94.06 14 MET B C 1
ATOM 1581 O O . MET B 1 14 ? -0.526 24.359 19.359 1 94.06 14 MET B O 1
ATOM 1585 N N . GLY B 1 15 ? -2.213 25.453 18.266 1 91.75 15 GLY B N 1
ATOM 1586 C CA . GLY B 1 15 ? -2.678 26.094 19.484 1 91.75 15 GLY B CA 1
ATOM 1587 C C . GLY B 1 15 ? -1.647 27.016 20.109 1 91.75 15 GLY B C 1
ATOM 1588 O O . GLY B 1 15 ? -1.062 27.844 19.422 1 91.75 15 GLY B O 1
ATOM 1589 N N . PRO B 1 16 ? -1.406 26.844 21.406 1 89.44 16 PRO B N 1
ATOM 1590 C CA . PRO B 1 16 ? -0.491 27.734 22.109 1 89.44 16 PRO B CA 1
ATOM 1591 C C . PRO B 1 16 ? 0.96 27.578 21.672 1 89.44 16 PRO B C 1
ATOM 1593 O O . PRO B 1 16 ? 1.761 28.5 21.812 1 89.44 16 PRO B O 1
ATOM 1596 N N . LEU B 1 17 ? 1.29 26.516 21.125 1 91.75 17 LEU B N 1
ATOM 1597 C CA . LEU B 1 17 ? 2.662 26.234 20.719 1 91.75 17 LEU B CA 1
ATOM 1598 C C . LEU B 1 17 ? 3.006 26.984 19.438 1 91.75 17 LEU B C 1
ATOM 1600 O O . LEU B 1 17 ? 4.168 27.031 19.031 1 91.75 17 LEU B O 1
ATOM 1604 N N . ALA B 1 18 ? 2.002 27.531 18.828 1 93.38 18 ALA B N 1
ATOM 1605 C CA . ALA B 1 18 ? 2.211 28.266 17.578 1 93.38 18 ALA B CA 1
ATOM 1606 C C . ALA B 1 18 ? 3.215 29.391 17.766 1 93.38 18 ALA B C 1
ATOM 1608 O O . ALA B 1 18 ? 4.051 29.641 16.891 1 93.38 18 ALA B O 1
ATOM 1609 N N . ALA B 1 19 ? 3.102 29.984 18.906 1 92.5 19 ALA B N 1
ATOM 1610 C CA . ALA B 1 19 ? 3.953 31.141 19.188 1 92.5 19 ALA B CA 1
ATOM 1611 C C . ALA B 1 19 ? 5.422 30.734 19.266 1 92.5 19 ALA B C 1
ATOM 1613 O O . ALA B 1 19 ? 6.312 31.531 18.953 1 92.5 19 ALA B O 1
ATOM 1614 N N . ASP B 1 20 ? 5.672 29.5 19.578 1 93.19 20 ASP B N 1
ATOM 1615 C CA . ASP B 1 20 ? 7.035 29 19.766 1 93.19 20 ASP B CA 1
ATOM 1616 C C . ASP B 1 20 ? 7.484 28.172 18.562 1 93.19 20 ASP B C 1
ATOM 1618 O O . ASP B 1 20 ? 8.477 27.438 18.641 1 93.19 20 ASP B O 1
ATOM 1622 N N . THR B 1 21 ? 6.676 28.203 17.578 1 94.44 21 THR B N 1
ATOM 1623 C CA . THR B 1 21 ? 6.977 27.375 16.406 1 94.44 21 THR B CA 1
ATOM 1624 C C . THR B 1 21 ? 7.371 28.25 15.219 1 94.44 21 THR B C 1
ATOM 1626 O O . THR B 1 21 ? 6.723 29.25 14.938 1 94.44 21 THR B O 1
ATOM 1629 N N . ARG B 1 22 ? 8.477 27.891 14.633 1 94.69 22 ARG B N 1
ATOM 1630 C CA . ARG B 1 22 ? 8.938 28.594 13.438 1 94.69 22 ARG B CA 1
ATOM 1631 C C . ARG B 1 22 ? 9.023 27.641 12.25 1 94.69 22 ARG B C 1
ATOM 1633 O O . ARG B 1 22 ? 9.727 26.625 12.305 1 94.69 22 ARG B O 1
ATOM 1640 N N . ILE B 1 23 ? 8.352 27.984 11.203 1 96.31 23 ILE B N 1
ATOM 1641 C CA . ILE B 1 23 ? 8.438 27.203 9.977 1 96.31 23 ILE B CA 1
ATOM 1642 C C . ILE B 1 23 ? 9.711 27.578 9.211 1 96.31 23 ILE B C 1
ATOM 1644 O O . ILE B 1 23 ? 9.93 28.75 8.898 1 96.31 23 ILE B O 1
ATOM 1648 N N . VAL B 1 24 ? 10.5 26.656 8.93 1 96.5 24 VAL B N 1
ATOM 1649 C CA . VAL B 1 24 ? 11.789 26.859 8.281 1 96.5 24 VAL B CA 1
ATOM 1650 C C . VAL B 1 24 ? 11.633 26.703 6.77 1 96.5 24 VAL B C 1
ATOM 1652 O O . VAL B 1 24 ? 12.25 27.438 5.992 1 96.5 24 VAL B O 1
ATOM 1655 N N . ALA B 1 25 ? 10.875 25.75 6.293 1 96.62 25 ALA B N 1
ATOM 1656 C CA . ALA B 1 25 ? 10.711 25.484 4.867 1 96.62 25 ALA B CA 1
ATOM 1657 C C . ALA B 1 25 ? 9.375 24.812 4.59 1 96.62 25 ALA B C 1
ATOM 1659 O O . ALA B 1 25 ? 8.844 24.094 5.438 1 96.62 25 ALA B O 1
ATOM 1660 N N . LEU B 1 26 ? 8.836 25.094 3.52 1 97 26 LEU B N 1
ATOM 1661 C CA . LEU B 1 26 ? 7.648 24.469 2.953 1 97 26 LEU B CA 1
ATOM 1662 C C . LEU B 1 26 ? 7.922 23.969 1.539 1 97 26 LEU B C 1
ATOM 1664 O O . LEU B 1 26 ? 8.242 24.75 0.648 1 97 26 LEU B O 1
ATOM 1668 N N . HIS B 1 27 ? 7.812 22.672 1.306 1 96.25 27 HIS B N 1
ATOM 1669 C CA . HIS B 1 27 ? 8.086 22.078 0.004 1 96.25 27 HIS B CA 1
ATOM 1670 C C . HIS B 1 27 ? 6.84 21.406 -0.568 1 96.25 27 HIS B C 1
ATOM 1672 O O . HIS B 1 27 ? 6.277 20.5 0.045 1 96.25 27 HIS B O 1
ATOM 1678 N N . LYS B 1 28 ? 6.461 21.891 -1.695 1 96 28 LYS B N 1
ATOM 1679 C CA . LYS B 1 28 ? 5.34 21.266 -2.393 1 96 28 LYS B CA 1
ATOM 1680 C C . LYS B 1 28 ? 5.805 20.047 -3.199 1 96 28 LYS B C 1
ATOM 1682 O O . LYS B 1 28 ? 6.848 20.094 -3.854 1 96 28 LYS B O 1
ATOM 1687 N N . ASN B 1 29 ? 5.059 18.953 -3.086 1 93.88 29 ASN B N 1
ATOM 1688 C CA . ASN B 1 29 ? 5.305 17.797 -3.945 1 93.88 29 ASN B CA 1
ATOM 1689 C C . ASN B 1 29 ? 4.93 18.094 -5.395 1 93.88 29 ASN B C 1
ATOM 1691 O O . ASN B 1 29 ? 3.746 18.156 -5.734 1 93.88 29 ASN B O 1
ATOM 1695 N N . SER B 1 30 ? 5.855 18.25 -6.258 1 91.81 30 SER B N 1
ATOM 1696 C CA . SER B 1 30 ? 5.625 18.625 -7.645 1 91.81 30 SER B CA 1
ATOM 1697 C C . SER B 1 30 ? 5.406 17.406 -8.531 1 91.81 30 SER B C 1
ATOM 1699 O O . SER B 1 30 ? 5.051 17.531 -9.703 1 91.81 30 SER B O 1
ATOM 1701 N N . CYS B 1 31 ? 5.543 16.281 -8.094 1 92.69 31 CYS B N 1
ATOM 1702 C CA . CYS B 1 31 ? 5.348 15.047 -8.859 1 92.69 31 CYS B CA 1
ATOM 1703 C C . CYS B 1 31 ? 6.141 15.086 -10.156 1 92.69 31 CYS B C 1
ATOM 1705 O O . CYS B 1 31 ? 5.59 14.828 -11.227 1 92.69 31 CYS B O 1
ATOM 1707 N N . SER B 1 32 ? 7.422 15.406 -10.086 1 92.62 32 SER B N 1
ATOM 1708 C CA . SER B 1 32 ? 8.234 15.664 -11.273 1 92.62 32 SER B CA 1
ATOM 1709 C C . SER B 1 32 ? 8.812 14.367 -11.836 1 92.62 32 SER B C 1
ATOM 1711 O O . SER B 1 32 ? 9.172 14.297 -13.008 1 92.62 32 SER B O 1
ATOM 1713 N N . SER B 1 33 ? 8.938 13.367 -11.031 1 94.31 33 SER B N 1
ATOM 1714 C CA . SER B 1 33 ? 9.445 12.086 -11.523 1 94.31 33 SER B CA 1
ATOM 1715 C C . SER B 1 33 ? 8.32 11.234 -12.094 1 94.31 33 SER B C 1
ATOM 1717 O O . SER B 1 33 ? 7.145 11.477 -11.828 1 94.31 33 SER B O 1
ATOM 1719 N N . LEU B 1 34 ? 8.664 10.258 -12.867 1 96.25 34 LEU B N 1
ATOM 1720 C CA . LEU B 1 34 ? 7.707 9.352 -13.492 1 96.25 34 LEU B CA 1
ATOM 1721 C C . LEU B 1 34 ? 6.875 8.633 -12.438 1 96.25 34 LEU B C 1
ATOM 1723 O O . LEU B 1 34 ? 5.648 8.555 -12.555 1 96.25 34 LEU B O 1
ATOM 1727 N N . ILE B 1 35 ? 7.535 8.18 -11.375 1 96.31 35 ILE B N 1
ATOM 1728 C CA . ILE B 1 35 ? 6.863 7.406 -10.344 1 96.31 35 ILE B CA 1
ATOM 1729 C C . ILE B 1 35 ? 5.992 8.328 -9.492 1 96.31 35 ILE B C 1
ATOM 1731 O O . ILE B 1 35 ? 4.887 7.949 -9.086 1 96.31 35 ILE B O 1
ATOM 1735 N N . ALA B 1 36 ? 6.48 9.477 -9.227 1 95.5 36 ALA B N 1
ATOM 1736 C CA . ALA B 1 36 ? 5.703 10.445 -8.461 1 95.5 36 ALA B CA 1
ATOM 1737 C C . ALA B 1 36 ? 4.414 10.812 -9.195 1 95.5 36 ALA B C 1
ATOM 1739 O O . ALA B 1 36 ? 3.354 10.93 -8.57 1 95.5 36 ALA B O 1
ATOM 1740 N N . ARG B 1 37 ? 4.512 10.953 -10.461 1 97.12 37 ARG B N 1
ATOM 1741 C CA . ARG B 1 37 ? 3.332 11.242 -11.266 1 97.12 37 ARG B CA 1
ATOM 1742 C C . ARG B 1 37 ? 2.367 10.062 -11.266 1 97.12 37 ARG B C 1
ATOM 1744 O O . ARG B 1 37 ? 1.15 10.25 -11.211 1 97.12 37 ARG B O 1
ATOM 1751 N N . ALA B 1 38 ? 2.893 8.875 -11.352 1 98.38 38 ALA B N 1
ATOM 1752 C CA . ALA B 1 38 ? 2.062 7.672 -11.289 1 98.38 38 ALA B CA 1
ATOM 1753 C C . ALA B 1 38 ? 1.294 7.605 -9.969 1 98.38 38 ALA B C 1
ATOM 1755 O O . ALA B 1 38 ? 0.132 7.195 -9.938 1 98.38 38 ALA B O 1
ATOM 1756 N N . ARG B 1 39 ? 1.94 8.016 -8.875 1 97.94 39 ARG B N 1
ATOM 1757 C CA . ARG B 1 39 ? 1.279 8.023 -7.574 1 97.94 39 ARG B CA 1
ATOM 1758 C C . ARG B 1 39 ? 0.107 9 -7.562 1 97.94 39 ARG B C 1
ATOM 1760 O O . ARG B 1 39 ? -0.958 8.688 -7.023 1 97.94 39 ARG B O 1
ATOM 1767 N N . LEU B 1 40 ? 0.32 10.133 -8.156 1 98.25 40 LEU B N 1
ATOM 1768 C CA . LEU B 1 40 ? -0.756 11.109 -8.25 1 98.25 40 LEU B CA 1
ATOM 1769 C C . LEU B 1 40 ? -1.905 10.578 -9.102 1 98.25 40 LEU B C 1
ATOM 1771 O O . LEU B 1 40 ? -3.072 10.695 -8.711 1 98.25 40 LEU B O 1
ATOM 1775 N N . ASP B 1 41 ? -1.574 10.031 -10.25 1 98.56 41 ASP B N 1
ATOM 1776 C CA . ASP B 1 41 ? -2.594 9.492 -11.141 1 98.56 41 ASP B CA 1
ATOM 1777 C C . ASP B 1 41 ? -3.357 8.352 -10.469 1 98.56 41 ASP B C 1
ATOM 1779 O O . ASP B 1 41 ? -4.574 8.234 -10.633 1 98.56 41 ASP B O 1
ATOM 1783 N N . SER B 1 42 ? -2.643 7.523 -9.781 1 98.62 42 SER B N 1
ATOM 1784 C CA . SER B 1 42 ? -3.279 6.441 -9.039 1 98.62 42 SER B CA 1
ATOM 1785 C C . SER B 1 42 ? -4.246 6.988 -7.988 1 98.62 42 SER B C 1
ATOM 1787 O O . SER B 1 42 ? -5.375 6.504 -7.867 1 98.62 42 SER B O 1
ATOM 1789 N N . PHE B 1 43 ? -3.838 7.969 -7.25 1 98.69 43 PHE B N 1
ATOM 1790 C CA . PHE B 1 43 ? -4.691 8.594 -6.25 1 98.69 43 PHE B CA 1
ATOM 1791 C C . PHE B 1 43 ? -5.988 9.094 -6.883 1 98.69 43 PHE B C 1
ATOM 1793 O O . PHE B 1 43 ? -7.074 8.875 -6.344 1 98.69 43 PHE B O 1
ATOM 1800 N N . LYS B 1 44 ? -5.832 9.711 -8.039 1 98.69 44 LYS B N 1
ATOM 1801 C CA . LYS B 1 44 ? -6.996 10.242 -8.742 1 98.69 44 LYS B CA 1
ATOM 1802 C C . LYS B 1 44 ? -7.938 9.125 -9.18 1 98.69 44 LYS B C 1
ATOM 1804 O O . LYS B 1 44 ? -9.156 9.273 -9.117 1 98.69 44 LYS B O 1
ATOM 1809 N N . ILE B 1 45 ? -7.41 8.055 -9.633 1 98.69 45 ILE B N 1
ATOM 1810 C CA . ILE B 1 45 ? -8.211 6.906 -10.055 1 98.69 45 ILE B CA 1
ATOM 1811 C C . ILE B 1 45 ? -9.039 6.395 -8.875 1 98.69 45 ILE B C 1
ATOM 1813 O O . ILE B 1 45 ? -10.242 6.164 -9.008 1 98.69 45 ILE B O 1
ATOM 1817 N N . PHE B 1 46 ? -8.383 6.27 -7.754 1 98.69 46 PHE B N 1
ATOM 1818 C CA . PHE B 1 46 ? -9.094 5.758 -6.59 1 98.69 46 PHE B CA 1
ATOM 1819 C C . PHE B 1 46 ? -10.07 6.797 -6.051 1 98.69 46 PHE B C 1
ATOM 1821 O O . PHE B 1 46 ? -11.148 6.449 -5.57 1 98.69 46 PHE B O 1
ATOM 1828 N N . ALA B 1 47 ? -9.672 8.086 -6.086 1 98.81 47 ALA B N 1
ATOM 1829 C CA . ALA B 1 47 ? -10.586 9.148 -5.676 1 98.81 47 ALA B CA 1
ATOM 1830 C C . ALA B 1 47 ? -11.883 9.094 -6.484 1 98.81 47 ALA B C 1
ATOM 1832 O O . ALA B 1 47 ? -12.977 9.188 -5.922 1 98.81 47 ALA B O 1
ATOM 1833 N N . ASN B 1 48 ? -11.727 8.898 -7.754 1 98.62 48 ASN B N 1
ATOM 1834 C CA . ASN B 1 48 ? -12.883 8.82 -8.633 1 98.62 48 ASN B CA 1
ATOM 1835 C C . ASN B 1 48 ? -13.719 7.578 -8.344 1 98.62 48 ASN B C 1
ATOM 1837 O O . ASN B 1 48 ? -14.953 7.648 -8.297 1 98.62 48 ASN B O 1
ATOM 1841 N N . ALA B 1 49 ? -13.109 6.465 -8.172 1 98.44 49 ALA B N 1
ATOM 1842 C CA . ALA B 1 49 ? -13.805 5.211 -7.902 1 98.44 49 ALA B CA 1
ATOM 1843 C C . ALA B 1 49 ? -14.578 5.285 -6.586 1 98.44 49 ALA B C 1
ATOM 1845 O O . ALA B 1 49 ? -15.734 4.871 -6.516 1 98.44 49 ALA B O 1
ATOM 1846 N N . VAL B 1 50 ? -13.914 5.82 -5.555 1 98.5 50 VAL B N 1
ATOM 1847 C CA . VAL B 1 50 ? -14.547 5.93 -4.246 1 98.5 50 VAL B CA 1
ATOM 1848 C C . VAL B 1 50 ? -15.695 6.93 -4.309 1 98.5 50 VAL B C 1
ATOM 1850 O O . VAL B 1 50 ? -16.734 6.734 -3.672 1 98.5 50 VAL B O 1
ATOM 1853 N N . ALA B 1 51 ? -15.477 8.031 -5.066 1 98.62 51 ALA B N 1
ATOM 1854 C CA . ALA B 1 51 ? -16.547 9.008 -5.242 1 98.62 51 ALA B CA 1
ATOM 1855 C C . ALA B 1 51 ? -17.797 8.344 -5.836 1 98.62 51 ALA B C 1
ATOM 1857 O O . ALA B 1 51 ? -18.906 8.531 -5.332 1 98.62 51 ALA B O 1
ATOM 1858 N N . LYS B 1 52 ? -17.625 7.59 -6.875 1 97.94 52 LYS B N 1
ATOM 1859 C CA . LYS B 1 52 ? -18.734 6.895 -7.508 1 97.94 52 LYS B CA 1
ATOM 1860 C C . LYS B 1 52 ? -19.391 5.91 -6.547 1 97.94 52 LYS B C 1
ATOM 1862 O O . LYS B 1 52 ? -20.625 5.812 -6.488 1 97.94 52 LYS B O 1
ATOM 1867 N N . LYS B 1 53 ? -18.578 5.23 -5.805 1 96.88 53 LYS B N 1
ATOM 1868 C CA . LYS B 1 53 ? -19.062 4.262 -4.828 1 96.88 53 LYS B CA 1
ATOM 1869 C C . LYS B 1 53 ? -19.875 4.945 -3.727 1 96.88 53 LYS B C 1
ATOM 1871 O O . LYS B 1 53 ? -20.828 4.375 -3.199 1 96.88 53 LYS B O 1
ATOM 1876 N N . CYS B 1 54 ? -19.391 6.152 -3.381 1 97 54 CYS B N 1
ATOM 1877 C CA . CYS B 1 54 ? -19.969 6.863 -2.248 1 97 54 CYS B CA 1
ATOM 1878 C C . CYS B 1 54 ? -20.906 7.969 -2.723 1 97 54 CYS B C 1
ATOM 1880 O O . CYS B 1 54 ? -20.984 9.031 -2.105 1 97 54 CYS B O 1
ATOM 1882 N N . GLY B 1 55 ? -21.562 7.895 -3.834 1 95.69 55 GLY B N 1
ATOM 1883 C CA . GLY B 1 55 ? -22.578 8.828 -4.285 1 95.69 55 GLY B CA 1
ATOM 1884 C C . GLY B 1 55 ? -22 10.102 -4.867 1 95.69 55 GLY B C 1
ATOM 1885 O O . GLY B 1 55 ? -22.609 11.172 -4.762 1 95.69 55 GLY B O 1
ATOM 1886 N N . GLY B 1 56 ? -20.75 10.102 -5.332 1 96.12 56 GLY B N 1
ATOM 1887 C CA . GLY B 1 56 ? -20.188 11.227 -6.066 1 96.12 56 GLY B CA 1
ATOM 1888 C C . GLY B 1 56 ? -19.172 12.008 -5.258 1 96.12 56 GLY B C 1
ATOM 1889 O O . GLY B 1 56 ? -18.609 12.992 -5.746 1 96.12 56 GLY B O 1
ATOM 1890 N N . ASN B 1 57 ? -19 11.617 -4.012 1 97.5 57 ASN B N 1
ATOM 1891 C CA . ASN B 1 57 ? -18.078 12.328 -3.143 1 97.5 57 ASN B CA 1
ATOM 1892 C C . ASN B 1 57 ? -17.078 11.375 -2.492 1 97.5 57 ASN B C 1
ATOM 1894 O O . ASN B 1 57 ? -17.453 10.539 -1.671 1 97.5 57 ASN B O 1
ATOM 1898 N N . ALA B 1 58 ? -15.82 11.531 -2.785 1 98.56 58 ALA B N 1
ATOM 1899 C CA . ALA B 1 58 ? -14.773 10.672 -2.242 1 98.56 58 ALA B CA 1
ATOM 1900 C C . ALA B 1 58 ? -14.398 11.094 -0.826 1 98.56 58 ALA B C 1
ATOM 1902 O O . ALA B 1 58 ? -13.656 10.391 -0.138 1 98.56 58 ALA B O 1
ATOM 1903 N N . ASN B 1 59 ? -14.953 12.273 -0.355 1 98.44 59 ASN B N 1
ATOM 1904 C CA . ASN B 1 59 ? -14.648 12.773 0.982 1 98.44 59 ASN B CA 1
ATOM 1905 C C . ASN B 1 59 ? -13.141 12.922 1.188 1 98.44 59 ASN B C 1
ATOM 1907 O O . ASN B 1 59 ? -12.586 12.391 2.154 1 98.44 59 ASN B O 1
ATOM 1911 N N . ILE B 1 60 ? -12.492 13.625 0.241 1 98.75 60 ILE B N 1
ATOM 1912 C CA . ILE B 1 60 ? -11.062 13.883 0.321 1 98.75 60 ILE B CA 1
ATOM 1913 C C . ILE B 1 60 ? -10.797 15.023 1.303 1 98.75 60 ILE B C 1
ATOM 1915 O O . ILE B 1 60 ? -11.398 16.094 1.191 1 98.75 60 ILE B O 1
ATOM 1919 N N . ARG B 1 61 ? -9.922 14.773 2.264 1 98.31 61 ARG B N 1
ATOM 1920 C CA . ARG B 1 61 ? -9.617 15.773 3.285 1 98.31 61 ARG B CA 1
ATOM 1921 C C . ARG B 1 61 ? -8.109 15.938 3.449 1 98.31 61 ARG B C 1
ATOM 1923 O O . ARG B 1 61 ? -7.355 14.969 3.316 1 98.31 61 ARG B O 1
ATOM 1930 N N . PRO B 1 62 ? -7.715 17.172 3.736 1 98.19 62 PRO B N 1
ATOM 1931 C CA . PRO B 1 62 ? -6.312 17.344 4.129 1 98.19 62 PRO B CA 1
ATOM 1932 C C . PRO B 1 62 ? -6.008 16.781 5.508 1 98.19 62 PRO B C 1
ATOM 1934 O O . PRO B 1 62 ? -6.848 16.844 6.41 1 98.19 62 PRO B O 1
ATOM 1937 N N . ALA B 1 63 ? -4.863 16.219 5.688 1 97.5 63 ALA B N 1
ATOM 1938 C CA . ALA B 1 63 ? -4.492 15.594 6.957 1 97.5 63 ALA B CA 1
ATOM 1939 C C . ALA B 1 63 ? -2.986 15.672 7.188 1 97.5 63 ALA B C 1
ATOM 1941 O O . ALA B 1 63 ? -2.205 15.656 6.23 1 97.5 63 ALA B O 1
ATOM 1942 N N . TRP B 1 64 ? -2.637 15.711 8.453 1 96.81 64 TRP B N 1
ATOM 1943 C CA . TRP B 1 64 ? -1.236 15.797 8.852 1 96.81 64 TRP B CA 1
ATOM 1944 C C . TRP B 1 64 ? -0.687 14.414 9.195 1 96.81 64 TRP B C 1
ATOM 1946 O O . TRP B 1 64 ? -1.388 13.586 9.781 1 96.81 64 TRP B O 1
ATOM 1956 N N . PHE B 1 65 ? 0.579 14.172 8.883 1 95.5 65 PHE B N 1
ATOM 1957 C CA . PHE B 1 65 ? 1.309 12.969 9.273 1 95.5 65 PHE B CA 1
ATOM 1958 C C . PHE B 1 65 ? 2.715 13.32 9.742 1 95.5 65 PHE B C 1
ATOM 1960 O O . PHE B 1 65 ? 3.533 13.812 8.961 1 95.5 65 PHE B O 1
ATOM 1967 N N . GLY B 1 66 ? 2.957 13.109 10.969 1 93.31 66 GLY B N 1
ATOM 1968 C CA . GLY B 1 66 ? 4.273 13.367 11.531 1 93.31 66 GLY B CA 1
ATOM 1969 C C . GLY B 1 66 ? 5.109 12.109 11.695 1 93.31 66 GLY B C 1
ATOM 1970 O O . GLY B 1 66 ? 4.59 11.055 12.055 1 93.31 66 GLY B O 1
ATOM 1971 N N . ALA B 1 67 ? 6.391 12.242 11.414 1 91.19 67 ALA B N 1
ATOM 1972 C CA . ALA B 1 67 ? 7.34 11.141 11.555 1 91.19 67 ALA B CA 1
ATOM 1973 C C . ALA B 1 67 ? 8.773 11.656 11.594 1 91.19 67 ALA B C 1
ATOM 1975 O O . ALA B 1 67 ? 9.008 12.867 11.633 1 91.19 67 ALA B O 1
ATOM 1976 N N . SER B 1 68 ? 9.688 10.758 11.695 1 91.19 68 SER B N 1
ATOM 1977 C CA . SER B 1 68 ? 11.094 11.133 11.625 1 91.19 68 SER B CA 1
ATOM 1978 C C . SER B 1 68 ? 11.469 11.609 10.227 1 91.19 68 SER B C 1
ATOM 1980 O O . SER B 1 68 ? 10.766 11.32 9.258 1 91.19 68 SER B O 1
ATOM 1982 N N . ARG B 1 69 ? 12.562 12.328 10.141 1 92.81 69 ARG B N 1
ATOM 1983 C CA . ARG B 1 69 ? 13.07 12.797 8.859 1 92.81 69 ARG B CA 1
ATOM 1984 C C . ARG B 1 69 ? 13.305 11.633 7.898 1 92.81 69 ARG B C 1
ATOM 1986 O O . ARG B 1 69 ? 12.938 11.703 6.727 1 92.81 69 ARG B O 1
ATOM 1993 N N . ASP B 1 70 ? 13.859 10.602 8.414 1 90.81 70 ASP B N 1
ATOM 1994 C CA . ASP B 1 70 ? 14.172 9.445 7.574 1 90.81 70 ASP B CA 1
ATOM 1995 C C . ASP B 1 70 ? 12.898 8.805 7.023 1 90.81 70 ASP B C 1
ATOM 1997 O O . ASP B 1 70 ? 12.828 8.469 5.84 1 90.81 70 ASP B O 1
ATOM 2001 N N . GLU B 1 71 ? 11.922 8.688 7.844 1 89.81 71 GLU B N 1
ATOM 2002 C CA . GLU B 1 71 ? 10.656 8.102 7.414 1 89.81 71 GLU B CA 1
ATOM 2003 C C . GLU B 1 71 ? 9.977 8.977 6.367 1 89.81 71 GLU B C 1
ATOM 2005 O O . GLU B 1 71 ? 9.445 8.469 5.375 1 89.81 71 GLU B O 1
ATOM 2010 N N . ILE B 1 72 ? 9.984 10.211 6.594 1 93.25 72 ILE B N 1
ATOM 2011 C CA . ILE B 1 72 ? 9.375 11.141 5.652 1 93.25 72 ILE B CA 1
ATOM 2012 C C . ILE B 1 72 ? 10.086 11.055 4.305 1 93.25 72 ILE B C 1
ATOM 2014 O O . ILE B 1 72 ? 9.438 11.008 3.256 1 93.25 72 ILE B O 1
ATOM 2018 N N . ASN B 1 73 ? 11.391 11 4.348 1 91.88 73 ASN B N 1
ATOM 2019 C CA . ASN B 1 73 ? 12.148 10.852 3.111 1 91.88 73 ASN B CA 1
ATOM 2020 C C . ASN B 1 73 ? 11.781 9.562 2.383 1 91.88 73 ASN B C 1
ATOM 2022 O O . ASN B 1 73 ? 11.633 9.555 1.159 1 91.88 73 ASN B O 1
ATOM 2026 N N . GLU B 1 74 ? 11.609 8.531 3.086 1 91.62 74 GLU B N 1
ATOM 2027 C CA . GLU B 1 74 ? 11.242 7.25 2.492 1 91.62 74 GLU B CA 1
ATOM 2028 C C . GLU B 1 74 ? 9.852 7.316 1.868 1 91.62 74 GLU B C 1
ATOM 2030 O O . GLU B 1 74 ? 9.625 6.77 0.786 1 91.62 74 GLU B O 1
ATOM 2035 N N . ILE B 1 75 ? 8.969 7.949 2.547 1 93.62 75 ILE B N 1
ATOM 2036 C CA . ILE B 1 75 ? 7.598 8.078 2.057 1 93.62 75 ILE B CA 1
ATOM 2037 C C . ILE B 1 75 ? 7.594 8.867 0.751 1 93.62 75 ILE B C 1
ATOM 2039 O O . ILE B 1 75 ? 6.93 8.484 -0.214 1 93.62 75 ILE B O 1
ATOM 2043 N N . VAL B 1 76 ? 8.336 9.891 0.716 1 93.56 76 VAL B N 1
ATOM 2044 C CA . VAL B 1 76 ? 8.383 10.734 -0.472 1 93.56 76 VAL B CA 1
ATOM 2045 C C . VAL B 1 76 ? 9.016 9.969 -1.629 1 93.56 76 VAL B C 1
ATOM 2047 O O . VAL B 1 76 ? 8.594 10.109 -2.779 1 93.56 76 VAL B O 1
ATOM 2050 N N . CYS B 1 77 ? 9.93 9.102 -1.347 1 93.06 77 CYS B N 1
ATOM 2051 C CA . CYS B 1 77 ? 10.664 8.375 -2.379 1 93.06 77 CYS B CA 1
ATOM 2052 C C . CYS B 1 77 ? 9.898 7.145 -2.838 1 93.06 77 CYS B C 1
ATOM 2054 O O . CYS B 1 77 ? 9.883 6.824 -4.027 1 93.06 77 CYS B O 1
ATOM 2056 N N . HIS B 1 78 ? 9.227 6.48 -1.833 1 92.5 78 HIS B N 1
ATOM 2057 C CA . HIS B 1 78 ? 8.75 5.141 -2.158 1 92.5 78 HIS B CA 1
ATOM 2058 C C . HIS B 1 78 ? 7.273 4.98 -1.807 1 92.5 78 HIS B C 1
ATOM 2060 O O . HIS B 1 78 ? 6.641 3.996 -2.197 1 92.5 78 HIS B O 1
ATOM 2066 N N . GLY B 1 79 ? 6.73 5.906 -1.122 1 93.31 79 GLY B N 1
ATOM 2067 C CA . GLY B 1 79 ? 5.395 5.738 -0.568 1 93.31 79 GLY B CA 1
ATOM 2068 C C . GLY B 1 79 ? 5.402 5.191 0.847 1 93.31 79 GLY B C 1
ATOM 2069 O O . GLY B 1 79 ? 6.469 4.934 1.414 1 93.31 79 GLY B O 1
ATOM 2070 N N . PHE B 1 80 ? 4.242 5.043 1.353 1 91.38 80 PHE B N 1
ATOM 2071 C CA . PHE B 1 80 ? 4.082 4.527 2.705 1 91.38 80 PHE B CA 1
ATOM 2072 C C . PHE B 1 80 ? 4.426 3.043 2.762 1 91.38 80 PHE B C 1
ATOM 2074 O O . PHE B 1 80 ? 4.062 2.281 1.864 1 91.38 80 PHE B O 1
ATOM 2081 N N . SER B 1 81 ? 5.215 2.557 3.674 1 83.5 81 SER B N 1
ATOM 2082 C CA . SER B 1 81 ? 5.637 1.163 3.754 1 83.5 81 SER B CA 1
ATOM 2083 C C . SER B 1 81 ? 5.258 0.546 5.098 1 83.5 81 SER B C 1
ATOM 2085 O O . SER B 1 81 ? 5.113 -0.673 5.207 1 83.5 81 SER B O 1
ATOM 2087 N N . GLN B 1 82 ? 5.418 1.11 6.164 1 63.44 82 GLN B N 1
ATOM 2088 C CA . GLN B 1 82 ? 5.254 0.537 7.496 1 63.44 82 GLN B CA 1
ATOM 2089 C C . GLN B 1 82 ? 3.959 1.018 8.148 1 63.44 82 GLN B C 1
ATOM 2091 O O . GLN B 1 82 ? 3.58 2.182 8 1 63.44 82 GLN B O 1
ATOM 2096 N N . CYS B 1 83 ? 3.066 -0.15 8.094 1 49.66 83 CYS B N 1
ATOM 2097 C CA . CYS B 1 83 ? 1.955 0.13 9 1 49.66 83 CYS B CA 1
ATOM 2098 C C . CYS B 1 83 ? 2.414 0.116 10.453 1 49.66 83 CYS B C 1
ATOM 2100 O O . CYS B 1 83 ? 3.055 -0.838 10.898 1 49.66 83 CYS B O 1
ATOM 2102 N N . GLY B 1 84 ? 2.475 1.312 11.078 1 45.53 84 GLY B N 1
ATOM 2103 C CA . GLY B 1 84 ? 2.777 1.536 12.484 1 45.53 84 GLY B CA 1
ATOM 2104 C C . GLY B 1 84 ? 4.238 1.857 12.734 1 45.53 84 GLY B C 1
ATOM 2105 O O . GLY B 1 84 ? 5.121 1.069 12.391 1 45.53 84 GLY B O 1
ATOM 2106 N N . GLY B 1 85 ? 4.594 2.93 12.312 1 41.28 85 GLY B N 1
ATOM 2107 C CA . GLY B 1 85 ? 5.918 3.373 12.719 1 41.28 85 GLY B CA 1
ATOM 2108 C C . GLY B 1 85 ? 6.418 2.689 13.977 1 41.28 85 GLY B C 1
ATOM 2109 O O . GLY B 1 85 ? 5.672 1.951 14.625 1 41.28 85 GLY B O 1
ATOM 2110 N N . ASP B 1 86 ? 7.883 2.693 14.172 1 42.5 86 ASP B N 1
ATOM 2111 C CA . ASP B 1 86 ? 8.43 2.256 15.453 1 42.5 86 ASP B CA 1
ATOM 2112 C C . ASP B 1 86 ? 7.5 2.645 16.594 1 42.5 86 ASP B C 1
ATOM 2114 O O . ASP B 1 86 ? 7.359 1.899 17.578 1 42.5 86 ASP B O 1
ATOM 2118 N N . GLY B 1 87 ? 7.023 3.701 16.5 1 39.94 87 GLY B N 1
ATOM 2119 C CA . GLY B 1 87 ? 6.199 4.215 17.578 1 39.94 87 GLY B CA 1
ATOM 2120 C C . GLY B 1 87 ? 4.84 3.547 17.672 1 39.94 87 GLY B C 1
ATOM 2121 O O . GLY B 1 87 ? 4.344 3.285 18.766 1 39.94 87 GLY B O 1
ATOM 2122 N N . ALA B 1 88 ? 4.121 3.479 16.625 1 43.72 88 ALA B N 1
ATOM 2123 C CA . ALA B 1 88 ? 2.855 2.75 16.656 1 43.72 88 ALA B CA 1
ATOM 2124 C C . ALA B 1 88 ? 3.074 1.287 17.047 1 43.72 88 ALA B C 1
ATOM 2126 O O . ALA B 1 88 ? 2.227 0.677 17.703 1 43.72 88 ALA B O 1
ATOM 2127 N N . ARG B 1 89 ? 4.184 0.805 16.516 1 46.38 89 ARG B N 1
ATOM 2128 C CA . ARG B 1 89 ? 4.555 -0.513 17.016 1 46.38 89 ARG B CA 1
ATOM 2129 C C . ARG B 1 89 ? 4.742 -0.486 18.531 1 46.38 89 ARG B C 1
ATOM 2131 O O . ARG B 1 89 ? 4.477 -1.478 19.219 1 46.38 89 ARG B O 1
ATOM 2138 N N . LYS B 1 90 ? 5.164 0.734 18.859 1 42 90 LYS B N 1
ATOM 2139 C CA . LYS B 1 90 ? 5.465 0.811 20.281 1 42 90 LYS B CA 1
ATOM 2140 C C . LYS B 1 90 ? 4.199 1.036 21.094 1 42 90 LYS B C 1
ATOM 2142 O O . LYS B 1 90 ? 4.07 0.519 22.219 1 42 90 LYS B O 1
ATOM 2147 N N . LEU B 1 91 ? 3.371 1.908 20.703 1 44.25 91 LEU B N 1
ATOM 2148 C CA . LEU B 1 91 ? 2.262 2.219 21.594 1 44.25 91 LEU B CA 1
ATOM 2149 C C . LEU B 1 91 ? 1.057 1.335 21.297 1 44.25 91 LEU B C 1
ATOM 2151 O O . LEU B 1 91 ? 0.101 1.292 22.062 1 44.25 91 LEU B O 1
ATOM 2155 N N . GLY B 1 92 ? 1.305 0.337 20.438 1 50.06 92 GLY B N 1
ATOM 2156 C CA . GLY B 1 92 ? 0.173 -0.484 20.031 1 50.06 92 GLY B CA 1
ATOM 2157 C C . GLY B 1 92 ? -0.84 0.268 19.188 1 50.06 92 GLY B C 1
ATOM 2158 O O . GLY B 1 92 ? -0.874 1.5 19.203 1 50.06 92 GLY B O 1
ATOM 2159 N N . PRO B 1 93 ? -1.473 -0.425 18.188 1 55.06 93 PRO B N 1
ATOM 2160 C CA . PRO B 1 93 ? -2.455 0.275 17.359 1 55.06 93 PRO B CA 1
ATOM 2161 C C . PRO B 1 93 ? -3.58 0.905 18.188 1 55.06 93 PRO B C 1
ATOM 2163 O O . PRO B 1 93 ? -4.188 0.234 19.016 1 55.06 93 PRO B O 1
ATOM 2166 N N . MET B 1 94 ? -3.652 2.133 18.547 1 55.78 94 MET B N 1
ATOM 2167 C CA . MET B 1 94 ? -4.754 2.736 19.297 1 55.78 94 MET B CA 1
ATOM 2168 C C . MET B 1 94 ? -6.07 2.576 18.547 1 55.78 94 MET B C 1
ATOM 2170 O O . MET B 1 94 ? -7.086 2.213 19.141 1 55.78 94 MET B O 1
ATOM 2174 N N . HIS B 1 95 ? -6.062 2.67 17.266 1 62.25 95 HIS B N 1
ATOM 2175 C CA . HIS B 1 95 ? -7.309 2.648 16.5 1 62.25 95 HIS B CA 1
ATOM 2176 C C . HIS B 1 95 ? -7.145 1.866 15.211 1 62.25 95 HIS B C 1
ATOM 2178 O O . HIS B 1 95 ? -7.543 2.336 14.141 1 62.25 95 HIS B O 1
ATOM 2184 N N . GLY B 1 96 ? -6.547 0.62 15.312 1 65.44 96 GLY B N 1
ATOM 2185 C CA . GLY B 1 96 ? -6.41 -0.261 14.164 1 65.44 96 GLY B CA 1
ATOM 2186 C C . GLY B 1 96 ? -5.031 -0.214 13.539 1 65.44 96 GLY B C 1
ATOM 2187 O O . GLY B 1 96 ? -4.242 0.688 13.828 1 65.44 96 GLY B O 1
ATOM 2188 N N . PHE B 1 97 ? -4.793 -1.202 12.797 1 76.44 97 PHE B N 1
ATOM 2189 C CA . PHE B 1 97 ? -3.52 -1.306 12.094 1 76.44 97 PHE B CA 1
ATOM 2190 C C . PHE B 1 97 ? -3.574 -0.568 10.758 1 76.44 97 PHE B C 1
ATOM 2192 O O . PHE B 1 97 ? -4.223 -1.024 9.82 1 76.44 97 PHE B O 1
ATOM 2199 N N . GLY B 1 98 ? -3.002 0.677 10.734 1 87.12 98 GLY B N 1
ATOM 2200 C CA . GLY B 1 98 ? -2.959 1.532 9.562 1 87.12 98 GLY B CA 1
ATOM 2201 C C . GLY B 1 98 ? -2.213 2.832 9.797 1 87.12 98 GLY B C 1
ATOM 2202 O O . GLY B 1 98 ? -1.576 3.008 10.836 1 87.12 98 GLY B O 1
ATOM 2203 N N . VAL B 1 99 ? -2.191 3.604 8.82 1 90.94 99 VAL B N 1
ATOM 2204 C CA . VAL B 1 99 ? -1.582 4.926 8.914 1 90.94 99 VAL B CA 1
ATOM 2205 C C . VAL B 1 99 ? -2.535 5.883 9.625 1 90.94 99 VAL B C 1
ATOM 2207 O O . VAL B 1 99 ? -3.695 6.02 9.234 1 90.94 99 VAL B O 1
ATOM 2210 N N . GLN B 1 100 ? -2.051 6.48 10.695 1 91.25 100 GLN B N 1
ATOM 2211 C CA . GLN B 1 100 ? -2.838 7.453 11.445 1 91.25 100 GLN B CA 1
ATOM 2212 C C . GLN B 1 100 ? -2.51 8.875 11.008 1 91.25 100 GLN B C 1
ATOM 2214 O O . GLN B 1 100 ? -1.354 9.297 11.062 1 91.25 100 GLN B O 1
ATOM 2219 N N . LEU B 1 101 ? -3.543 9.57 10.609 1 94.56 101 LEU B N 1
ATOM 2220 C CA . LEU B 1 101 ? -3.385 10.961 10.211 1 94.56 101 LEU B CA 1
ATOM 2221 C C . LEU B 1 101 ? -4.293 11.875 11.031 1 94.56 101 LEU B C 1
ATOM 2223 O O . LEU B 1 101 ? -5.254 11.406 11.648 1 94.56 101 LEU B O 1
ATOM 2227 N N . PHE B 1 102 ? -3.961 13.102 11 1 95.31 102 PHE B N 1
ATOM 2228 C CA . PHE B 1 102 ? -4.684 14.039 11.852 1 95.31 102 PHE B CA 1
ATOM 2229 C C . PHE B 1 102 ? -5.301 15.156 11.031 1 95.31 102 PHE B C 1
ATOM 2231 O O . PHE B 1 102 ? -4.684 15.656 10.086 1 95.31 102 PHE B O 1
ATOM 2238 N N . PRO B 1 103 ? -6.461 15.602 11.43 1 97 103 PRO B N 1
ATOM 2239 C CA . PRO B 1 103 ? -7.18 16.625 10.664 1 97 103 PRO B CA 1
ATOM 2240 C C . PRO B 1 103 ? -6.395 17.938 10.547 1 97 103 PRO B C 1
ATOM 2242 O O . PRO B 1 103 ? -5.512 18.203 11.367 1 97 103 PRO B O 1
ATOM 2245 N N . ILE B 1 104 ? -6.758 18.75 9.641 1 96.69 104 ILE B N 1
ATOM 2246 C CA . ILE B 1 104 ? -6.066 19.969 9.234 1 96.69 104 ILE B CA 1
ATOM 2247 C C . ILE B 1 104 ? -6.004 20.938 10.414 1 96.69 104 ILE B C 1
ATOM 2249 O O . ILE B 1 104 ? -5.047 21.703 10.547 1 96.69 104 ILE B O 1
ATOM 2253 N N . ASN B 1 105 ? -6.969 20.859 11.328 1 94.31 105 ASN B N 1
ATOM 2254 C CA . ASN B 1 105 ? -7.02 21.781 12.453 1 94.31 105 ASN B CA 1
ATOM 2255 C C . ASN B 1 105 ? -6.312 21.219 13.68 1 94.31 105 ASN B C 1
ATOM 2257 O O . ASN B 1 105 ? -6.371 21.797 14.758 1 94.31 105 ASN B O 1
ATOM 2261 N N . SER B 1 106 ? -5.652 20.109 13.516 1 93.81 106 SER B N 1
ATOM 2262 C CA . SER B 1 106 ? -5.004 19.438 14.641 1 93.81 106 SER B CA 1
ATOM 2263 C C . SER B 1 106 ? -3.557 19.078 14.312 1 93.81 106 SER B C 1
ATOM 2265 O O . SER B 1 106 ? -3.117 17.953 14.57 1 93.81 106 SER B O 1
ATOM 2267 N N . SER B 1 107 ? -2.828 20 13.781 1 93.69 107 SER B N 1
ATOM 2268 C CA . SER B 1 107 ? -1.438 19.75 13.422 1 93.69 107 SER B CA 1
ATOM 2269 C C . SER B 1 107 ? -0.613 19.359 14.648 1 93.69 107 SER B C 1
ATOM 2271 O O . SER B 1 107 ? 0.364 18.609 14.531 1 93.69 107 SER B O 1
ATOM 2273 N N . ILE B 1 108 ? -1.05 19.766 15.859 1 91.75 108 ILE B N 1
ATOM 2274 C CA . ILE B 1 108 ? -0.325 19.484 17.094 1 91.75 108 ILE B CA 1
ATOM 2275 C C . ILE B 1 108 ? -0.192 17.969 17.281 1 91.75 108 ILE B C 1
ATOM 2277 O O . ILE B 1 108 ? 0.855 17.484 17.719 1 91.75 108 ILE B O 1
ATOM 2281 N N . ASN B 1 109 ? -1.232 17.297 16.953 1 88.19 109 ASN B N 1
ATOM 2282 C CA . ASN B 1 109 ? -1.191 15.852 17.125 1 88.19 109 ASN B CA 1
ATOM 2283 C C . ASN B 1 109 ? -0.188 15.203 16.172 1 88.19 109 ASN B C 1
ATOM 2285 O O . ASN B 1 109 ? 0.464 14.219 16.531 1 88.19 109 ASN B O 1
ATOM 2289 N N . GLY B 1 110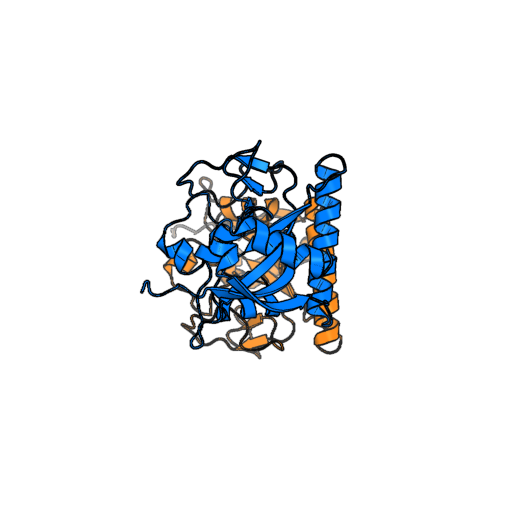 ? -0.038 15.664 14.969 1 88.75 110 GLY B N 1
ATOM 2290 C CA . GLY B 1 110 ? 0.99 15.211 14.047 1 88.75 110 GLY B CA 1
ATOM 2291 C C . GLY B 1 110 ? 2.395 15.57 14.492 1 88.75 110 GLY B C 1
ATOM 2292 O O . GLY B 1 110 ? 3.324 14.773 14.344 1 88.75 110 GLY B O 1
ATOM 2293 N N . VAL B 1 111 ? 2.484 16.703 15.109 1 89.19 111 VAL B N 1
ATOM 2294 C CA . VAL B 1 111 ? 3.773 17.219 15.562 1 89.19 111 VAL B CA 1
ATOM 2295 C C . VAL B 1 111 ? 4.293 16.344 16.703 1 89.19 111 VAL B C 1
ATOM 2297 O O . VAL B 1 111 ? 5.492 16.078 16.797 1 89.19 111 VAL B O 1
ATOM 2300 N N . LEU B 1 112 ? 3.383 15.914 17.531 1 85.38 112 LEU B N 1
ATOM 2301 C CA . LEU B 1 112 ? 3.766 15.078 18.656 1 85.38 112 LEU B CA 1
ATOM 2302 C C . LEU B 1 112 ? 4.363 13.758 18.172 1 85.38 112 LEU B C 1
ATOM 2304 O O . LEU B 1 112 ? 5.176 13.148 18.875 1 85.38 112 LEU B O 1
ATOM 2308 N N . SER B 1 113 ? 4.043 13.383 16.969 1 83.31 113 SER B N 1
ATOM 2309 C CA . SER B 1 113 ? 4.562 12.148 16.375 1 83.31 113 SER B CA 1
ATOM 2310 C C . SER B 1 113 ? 5.844 12.398 15.594 1 83.31 113 SER B C 1
ATOM 2312 O O . SER B 1 113 ? 6.543 11.461 15.219 1 83.31 113 SER B O 1
ATOM 2314 N N . SER B 1 114 ? 6.137 13.602 15.352 1 89.81 114 SER B N 1
ATOM 2315 C CA . SER B 1 114 ? 7.355 13.945 14.625 1 89.81 114 SER B CA 1
ATOM 2316 C C . SER B 1 114 ? 8.586 13.852 15.516 1 89.81 114 SER B C 1
ATOM 2318 O O . SER B 1 114 ? 8.469 13.867 16.75 1 89.81 114 SER B O 1
ATOM 2320 N N . GLU B 1 115 ? 9.695 13.641 14.914 1 89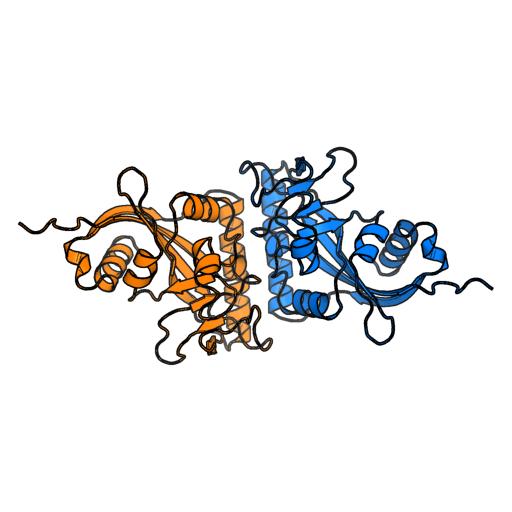.94 115 GLU B N 1
ATOM 2321 C CA . GLU B 1 115 ? 10.961 13.531 15.641 1 89.94 115 GLU B CA 1
ATOM 2322 C C . GLU B 1 115 ? 11.961 14.586 15.172 1 89.94 115 GLU B C 1
ATOM 2324 O O . GLU B 1 115 ? 12.086 14.836 13.969 1 89.94 115 GLU B O 1
ATOM 2329 N N . SER B 1 116 ? 12.617 15.219 16.125 1 89.69 116 SER B N 1
ATOM 2330 C CA . SER B 1 116 ? 13.648 16.203 15.805 1 89.69 116 SER B CA 1
ATOM 2331 C C . SER B 1 116 ? 14.906 15.523 15.266 1 89.69 116 SER B C 1
ATOM 2333 O O . SER B 1 116 ? 15.305 14.469 15.758 1 89.69 116 SER B O 1
ATOM 2335 N N . ASP B 1 117 ? 15.422 16.156 14.266 1 89.5 117 ASP B N 1
ATOM 2336 C CA . ASP B 1 117 ? 16.719 15.656 13.805 1 89.5 117 ASP B CA 1
ATOM 2337 C C . ASP B 1 117 ? 17.859 16.219 14.641 1 89.5 117 ASP B C 1
ATOM 2339 O O . ASP B 1 117 ? 17.625 16.812 15.695 1 89.5 117 ASP B O 1
ATOM 2343 N N . GLU B 1 118 ? 19.078 15.914 14.273 1 88.25 118 GLU B N 1
ATOM 2344 C CA . GLU B 1 118 ? 20.25 16.297 15.047 1 88.25 118 GLU B CA 1
ATOM 2345 C C . GLU B 1 118 ? 20.344 17.812 15.188 1 88.25 118 GLU B C 1
ATOM 2347 O O . GLU B 1 118 ? 20.938 18.312 16.156 1 88.25 118 GLU B O 1
ATOM 2352 N N . LYS B 1 119 ? 19.781 18.641 14.367 1 89.75 119 LYS B N 1
ATOM 2353 C CA . LYS B 1 119 ? 19.859 20.109 14.375 1 89.75 119 LYS B CA 1
ATOM 2354 C C . LYS B 1 119 ? 18.609 20.719 14.984 1 89.75 119 LYS B C 1
ATOM 2356 O O . LYS B 1 119 ? 18.391 21.922 14.891 1 89.75 119 LYS B O 1
ATOM 2361 N N . GLY B 1 120 ? 17.688 19.859 15.422 1 91 120 GLY B N 1
ATOM 2362 C CA . GLY B 1 120 ? 16.469 20.328 16.062 1 91 120 GLY B CA 1
ATOM 2363 C C . GLY B 1 120 ? 15.344 20.578 15.07 1 91 120 GLY B C 1
ATOM 2364 O O . GLY B 1 120 ? 14.312 21.156 15.43 1 91 120 GLY B O 1
ATOM 2365 N N . LEU B 1 121 ? 15.609 20.234 13.859 1 94.75 121 LEU B N 1
ATOM 2366 C CA . LEU B 1 121 ? 14.617 20.422 12.812 1 94.75 121 LEU B CA 1
ATOM 2367 C C . LEU B 1 121 ? 13.641 19.25 12.773 1 94.75 121 LEU B C 1
ATOM 2369 O O . LEU B 1 121 ? 14.055 18.078 12.891 1 94.75 121 LEU B O 1
ATOM 2373 N N . ARG B 1 122 ? 12.344 19.594 12.695 1 95.69 122 ARG B N 1
ATOM 2374 C CA . ARG B 1 122 ? 11.281 18.609 12.594 1 95.69 122 ARG B CA 1
ATOM 2375 C C . ARG B 1 122 ? 10.555 18.719 11.258 1 95.69 122 ARG B C 1
ATOM 2377 O O . ARG B 1 122 ? 10.633 19.75 10.586 1 95.69 122 ARG B O 1
ATOM 2384 N N . HIS B 1 123 ? 9.898 17.641 10.898 1 95.81 123 HIS B N 1
ATOM 2385 C CA . HIS B 1 123 ? 9.188 17.609 9.625 1 95.81 123 HIS B CA 1
ATOM 2386 C C . HIS B 1 123 ? 7.797 17 9.781 1 95.81 123 HIS B C 1
ATOM 2388 O O . HIS B 1 123 ? 7.605 16.094 10.602 1 95.81 123 HIS B O 1
ATOM 2394 N N . ILE B 1 124 ? 6.895 17.453 9.109 1 96.38 124 ILE B N 1
ATOM 2395 C CA . ILE B 1 124 ? 5.535 16.922 9.078 1 96.38 124 ILE B CA 1
ATOM 2396 C C . ILE B 1 124 ? 4.984 17.016 7.652 1 96.38 124 ILE B C 1
ATOM 2398 O O . ILE B 1 124 ? 5.336 17.922 6.898 1 96.38 124 ILE B O 1
ATOM 2402 N N . LEU B 1 125 ? 4.184 16.016 7.254 1 97.5 125 LEU B N 1
ATOM 2403 C CA . LEU B 1 125 ? 3.566 15.977 5.934 1 97.5 125 LEU B CA 1
ATOM 2404 C C . LEU B 1 125 ? 2.148 16.531 5.984 1 97.5 125 LEU B C 1
ATOM 2406 O O . LEU B 1 125 ? 1.409 16.281 6.938 1 97.5 125 LEU B O 1
ATOM 2410 N N . LEU B 1 126 ? 1.802 17.312 5.008 1 98.19 126 LEU B N 1
ATOM 2411 C CA . LEU B 1 126 ? 0.4 17.562 4.688 1 98.19 126 LEU B CA 1
ATOM 2412 C C . LEU B 1 126 ? -0.044 16.703 3.51 1 98.19 126 LEU B C 1
ATOM 2414 O O . LEU B 1 126 ? 0.557 16.75 2.436 1 98.19 126 LEU B O 1
ATOM 2418 N N . CYS B 1 127 ? -1.091 15.938 3.73 1 98.19 127 CYS B N 1
ATOM 2419 C CA . CYS B 1 127 ? -1.562 14.977 2.734 1 98.19 127 CYS B CA 1
ATOM 2420 C C . CYS B 1 127 ? -3.01 15.258 2.352 1 98.19 127 CYS B C 1
ATOM 2422 O O . CYS B 1 127 ? -3.721 15.969 3.068 1 98.19 127 CYS B O 1
ATOM 2424 N N . ARG B 1 128 ? -3.379 14.781 1.204 1 98.19 128 ARG B N 1
ATOM 2425 C CA . ARG B 1 128 ? -4.773 14.531 0.864 1 98.19 128 ARG B CA 1
ATOM 2426 C C . ARG B 1 128 ? -5.148 13.07 1.122 1 98.19 128 ARG B C 1
ATOM 2428 O O . ARG B 1 128 ? -4.418 12.164 0.728 1 98.19 128 ARG B O 1
ATOM 2435 N N . VAL B 1 129 ? -6.266 12.883 1.762 1 98.62 129 VAL B N 1
ATOM 2436 C CA . VAL B 1 129 ? -6.664 11.531 2.133 1 98.62 129 VAL B CA 1
ATOM 2437 C C . VAL B 1 129 ? -8.078 11.25 1.621 1 98.62 129 VAL B C 1
ATOM 2439 O O . VAL B 1 129 ? -8.992 12.047 1.832 1 98.62 129 VAL B O 1
ATOM 2442 N N . ILE B 1 130 ? -8.242 10.156 0.918 1 98.88 130 ILE B N 1
ATOM 2443 C CA . ILE B 1 130 ? -9.562 9.664 0.548 1 98.88 130 ILE B CA 1
ATOM 2444 C C . ILE B 1 130 ? -10.203 8.961 1.741 1 98.88 130 ILE B C 1
ATOM 2446 O O . ILE B 1 130 ? -9.82 7.844 2.09 1 98.88 130 ILE B O 1
ATOM 2450 N N . LEU B 1 131 ? -11.172 9.562 2.336 1 98.62 131 LEU B N 1
ATOM 2451 C CA . LEU B 1 131 ? -11.812 8.953 3.5 1 98.62 131 LEU B CA 1
ATOM 2452 C C . LEU B 1 131 ? -13.039 8.148 3.086 1 98.62 131 LEU B C 1
ATOM 2454 O O . LEU B 1 131 ? -13.445 7.227 3.795 1 98.62 131 LEU B O 1
ATOM 2458 N N . GLY B 1 132 ? -13.656 8.531 1.912 1 98.56 132 GLY B N 1
ATOM 2459 C CA . GLY B 1 132 ? -14.859 7.832 1.488 1 98.56 132 GLY B CA 1
ATOM 2460 C C . GLY B 1 132 ? -15.883 7.676 2.598 1 98.56 132 GLY B C 1
ATOM 2461 O O . GLY B 1 132 ? -16.25 8.656 3.242 1 98.56 132 GLY B O 1
ATOM 2462 N N . LYS B 1 133 ? -16.422 6.527 2.719 1 98.31 133 LYS B N 1
ATOM 2463 C CA . LYS B 1 133 ? -17.281 6.215 3.854 1 98.31 133 LYS B CA 1
ATOM 2464 C C . LYS B 1 133 ? -16.469 5.77 5.062 1 98.31 133 LYS B C 1
ATOM 2466 O O . LYS B 1 133 ? -15.727 4.793 4.988 1 98.31 133 LYS B O 1
ATOM 2471 N N . MET B 1 134 ? -16.656 6.41 6.141 1 97.94 134 MET B N 1
ATOM 2472 C CA . MET B 1 134 ? -15.867 6.191 7.344 1 97.94 134 MET B CA 1
ATOM 2473 C C . MET B 1 134 ? -16.578 5.254 8.305 1 97.94 134 MET B C 1
ATOM 2475 O O . MET B 1 134 ? -17.812 5.219 8.344 1 97.94 134 MET B O 1
ATOM 2479 N N . GLU B 1 135 ? -15.852 4.508 9.047 1 97.38 135 GLU B N 1
ATOM 2480 C CA . GLU B 1 135 ? -16.391 3.713 10.148 1 97.38 135 GLU B CA 1
ATOM 2481 C C . GLU B 1 135 ? -15.664 4.012 11.453 1 97.38 135 GLU B C 1
ATOM 2483 O O . GLU B 1 135 ? -14.484 4.371 11.445 1 97.38 135 GLU B O 1
ATOM 2488 N N . VAL B 1 136 ? -16.359 3.885 12.547 1 96 136 VAL B N 1
ATOM 2489 C CA . VAL B 1 136 ? -15.781 4.168 13.859 1 96 136 VAL B CA 1
ATOM 2490 C C . VAL B 1 136 ? -14.961 2.969 14.336 1 96 136 VAL B C 1
ATOM 2492 O O . VAL B 1 136 ? -15.438 1.832 14.305 1 96 136 VAL B O 1
ATOM 2495 N N . ILE B 1 137 ? -13.742 3.25 14.719 1 93.44 137 ILE B N 1
ATOM 2496 C CA . ILE B 1 137 ? -12.844 2.227 15.25 1 93.44 137 ILE B CA 1
ATOM 2497 C C . ILE B 1 137 ? -12.664 2.432 16.75 1 93.44 137 ILE B C 1
ATOM 2499 O O . ILE B 1 137 ? -12.102 3.445 17.188 1 93.44 137 ILE B O 1
ATOM 2503 N N . PRO B 1 138 ? -13.102 1.496 17.516 1 88.25 138 PRO B N 1
ATOM 2504 C CA . PRO B 1 138 ? -12.922 1.634 18.969 1 88.25 138 PRO B CA 1
ATOM 2505 C C . PRO B 1 138 ? -11.453 1.669 19.375 1 88.25 138 PRO B C 1
ATOM 2507 O O . PRO B 1 138 ? -10.602 1.104 18.688 1 88.25 138 PRO B O 1
ATOM 2510 N N . ARG B 1 139 ? -11.25 2.303 20.484 1 85.31 139 ARG B N 1
ATOM 2511 C CA . ARG B 1 139 ? -9.898 2.334 21.031 1 85.31 139 ARG B CA 1
ATOM 2512 C C . ARG B 1 139 ? -9.406 0.927 21.344 1 85.31 139 ARG B C 1
ATOM 2514 O O . ARG B 1 139 ? -10.148 0.107 21.891 1 85.31 139 ARG B O 1
ATOM 2521 N N . GLY B 1 140 ? -8.125 0.667 20.938 1 81.94 140 GLY B N 1
ATOM 2522 C CA . GLY B 1 140 ? -7.543 -0.633 21.234 1 81.94 140 GLY B CA 1
ATOM 2523 C C . GLY B 1 140 ? -7.84 -1.674 20.172 1 81.94 140 GLY B C 1
ATOM 2524 O O . GLY B 1 140 ? -7.379 -2.812 20.266 1 81.94 140 GLY B O 1
ATOM 2525 N N . SER B 1 141 ? -8.539 -1.316 19.203 1 84 141 SER B N 1
ATOM 2526 C CA . SER B 1 141 ? -8.898 -2.252 18.141 1 84 141 SER B CA 1
ATOM 2527 C C . SER B 1 141 ? -7.664 -2.779 17.422 1 84 141 SER B C 1
ATOM 2529 O O . SER B 1 141 ? -6.699 -2.039 17.219 1 84 141 SER B O 1
ATOM 2531 N N . LYS B 1 142 ? -7.707 -4.008 17 1 78.06 142 LYS B N 1
ATOM 2532 C CA . LYS B 1 142 ? -6.637 -4.621 16.219 1 78.06 142 LYS B CA 1
ATOM 2533 C C . LYS B 1 142 ? -7.055 -4.816 14.773 1 78.06 142 LYS B C 1
ATOM 2535 O O . LYS B 1 142 ? -6.441 -5.602 14.047 1 78.06 142 LYS B O 1
ATOM 2540 N N . GLN B 1 143 ? -8.102 -4.09 14.414 1 83.31 143 GLN B N 1
ATOM 2541 C CA . GLN B 1 143 ? -8.625 -4.176 13.055 1 83.31 143 GLN B CA 1
ATOM 2542 C C . GLN B 1 143 ? -7.59 -3.713 12.031 1 83.31 143 GLN B C 1
ATOM 2544 O O . GLN B 1 143 ? -6.891 -2.721 12.258 1 83.31 143 GLN B O 1
ATOM 2549 N N . PHE B 1 144 ? -7.465 -4.438 10.914 1 81.81 144 PHE B N 1
ATOM 2550 C CA . PHE B 1 144 ? -6.477 -4.035 9.914 1 81.81 144 PHE B CA 1
ATOM 2551 C C . PHE B 1 144 ? -7.117 -3.939 8.531 1 81.81 144 PHE B C 1
ATOM 2553 O O . PHE B 1 144 ? -6.43 -3.686 7.539 1 81.81 144 PHE B O 1
ATOM 2560 N N . HIS B 1 145 ? -8.375 -4.176 8.469 1 86.38 145 HIS B N 1
ATOM 2561 C CA . HIS B 1 145 ? -9.172 -3.988 7.258 1 86.38 145 HIS B CA 1
ATOM 2562 C C . HIS B 1 145 ? -10.555 -3.441 7.586 1 86.38 145 HIS B C 1
ATOM 2564 O O . HIS B 1 145 ? -11 -3.523 8.727 1 86.38 145 HIS B O 1
ATOM 2570 N N . PRO B 1 146 ? -11.164 -2.857 6.566 1 92 146 PRO B N 1
ATOM 2571 C CA . PRO B 1 146 ? -12.547 -2.449 6.812 1 92 146 PRO B CA 1
ATOM 2572 C C . PRO B 1 146 ? -13.453 -3.623 7.184 1 92 146 PRO B C 1
ATOM 2574 O O . PRO B 1 146 ? -13.195 -4.758 6.777 1 92 146 PRO B O 1
ATOM 2577 N N . THR B 1 147 ? -14.461 -3.346 7.988 1 92.38 147 THR B N 1
ATOM 2578 C CA . THR B 1 147 ? -15.383 -4.395 8.414 1 92.38 147 THR B CA 1
ATOM 2579 C C . THR B 1 147 ? -16.219 -4.898 7.234 1 92.38 147 THR B C 1
ATOM 2581 O O . THR B 1 147 ? -16.734 -6.012 7.27 1 92.38 147 THR B O 1
ATOM 2584 N N . SER B 1 148 ? -16.375 -4.039 6.242 1 93.94 148 SER B N 1
ATOM 2585 C CA . SER B 1 148 ? -17.078 -4.406 5.02 1 93.94 148 SER B CA 1
ATOM 2586 C C . SER B 1 148 ? -16.562 -3.607 3.824 1 93.94 148 SER B C 1
ATOM 2588 O O . SER B 1 148 ? -15.773 -2.676 3.99 1 93.94 148 SER B O 1
ATOM 2590 N N . LEU B 1 149 ? -17.031 -3.91 2.662 1 93 149 LEU B N 1
ATOM 2591 C CA . LEU B 1 149 ? -16.594 -3.273 1.428 1 93 149 LEU B CA 1
ATOM 2592 C C . LEU B 1 149 ? -17.156 -1.86 1.31 1 93 149 LEU B C 1
ATOM 2594 O O . LEU B 1 149 ? -16.688 -1.074 0.476 1 93 149 LEU B O 1
ATOM 2598 N N . GLU B 1 150 ? -18.047 -1.531 2.189 1 94.94 150 GLU B N 1
ATOM 2599 C CA . GLU B 1 150 ? -18.672 -0.216 2.104 1 94.94 150 GLU B CA 1
ATOM 2600 C C . GLU B 1 150 ? -17.766 0.866 2.682 1 94.94 150 GLU B C 1
ATOM 2602 O O . GLU B 1 150 ? -17.859 2.035 2.301 1 94.94 150 GLU B O 1
ATOM 2607 N N . PHE B 1 151 ? -16.906 0.471 3.592 1 97 151 PHE B N 1
ATOM 2608 C CA . PHE B 1 151 ? -16.109 1.459 4.309 1 97 151 PHE B CA 1
ATOM 2609 C C . PHE B 1 151 ? -14.742 1.617 3.662 1 97 151 PHE B C 1
ATOM 2611 O O . PHE B 1 151 ? -14.195 0.66 3.113 1 97 151 PHE B O 1
ATOM 2618 N N . ASP B 1 152 ? -14.234 2.84 3.832 1 97.38 152 ASP B N 1
ATOM 2619 C CA . ASP B 1 152 ? -12.977 3.166 3.174 1 97.38 152 ASP B CA 1
ATOM 2620 C C . ASP B 1 152 ? -11.922 3.6 4.188 1 97.38 152 ASP B C 1
ATOM 2622 O O . ASP B 1 152 ? -10.719 3.57 3.898 1 97.38 152 ASP B O 1
ATOM 2626 N N . SER B 1 153 ? -12.344 4.023 5.34 1 96.44 153 SER B N 1
ATOM 2627 C CA . SER B 1 153 ? -11.414 4.52 6.352 1 96.44 153 SER B CA 1
ATOM 2628 C C . SER B 1 153 ? -12 4.379 7.754 1 96.44 153 SER B C 1
ATOM 2630 O O . SER B 1 153 ? -13.164 4.012 7.91 1 96.44 153 SER B O 1
ATOM 2632 N N . GLY B 1 154 ? -11.133 4.555 8.719 1 95.31 154 GLY B N 1
ATOM 2633 C CA . GLY B 1 154 ? -11.547 4.539 10.117 1 95.31 154 GLY B CA 1
ATOM 2634 C C . GLY B 1 154 ? -11.383 5.883 10.805 1 95.31 154 GLY B C 1
ATOM 2635 O O . GLY B 1 154 ? -10.477 6.652 10.469 1 95.31 154 GLY B O 1
ATOM 2636 N N . VAL B 1 155 ? -12.25 6.121 11.734 1 95.81 155 VAL B N 1
ATOM 2637 C CA . VAL B 1 155 ? -12.172 7.32 12.57 1 95.81 155 VAL B CA 1
ATOM 2638 C C . VAL B 1 155 ? -12.531 6.977 14.008 1 95.81 155 VAL B C 1
ATOM 2640 O O . VAL B 1 155 ? -13.086 5.91 14.281 1 95.81 155 VAL B O 1
ATOM 2643 N N . ASP B 1 156 ? -12.117 7.832 14.898 1 92.25 156 ASP B N 1
ATOM 2644 C CA . ASP B 1 156 ? -12.477 7.648 16.297 1 92.25 156 ASP B CA 1
ATOM 2645 C C . ASP B 1 156 ? -13.859 8.234 16.594 1 92.25 156 ASP B C 1
ATOM 2647 O O . ASP B 1 156 ? -14.531 7.824 17.547 1 92.25 156 ASP B O 1
ATOM 2651 N N . ASN B 1 157 ? -14.266 9.258 15.805 1 94.19 157 ASN B N 1
ATOM 2652 C CA . ASN B 1 157 ? -15.531 9.969 15.914 1 94.19 157 ASN B CA 1
ATOM 2653 C C . ASN B 1 157 ? -16.047 10.414 14.547 1 94.19 157 ASN B C 1
ATOM 2655 O O . ASN B 1 157 ? -15.344 11.078 13.797 1 94.19 157 ASN B O 1
ATOM 2659 N N . LEU B 1 158 ? -17.297 10.039 14.234 1 95.94 158 LEU B N 1
ATOM 2660 C CA . LEU B 1 158 ? -17.844 10.336 12.906 1 95.94 158 LEU B CA 1
ATOM 2661 C C . LEU B 1 158 ? -18.141 11.82 12.766 1 95.94 158 LEU B C 1
ATOM 2663 O O . LEU B 1 158 ? -17.969 12.391 11.68 1 95.94 158 LEU B O 1
ATOM 2667 N N . CYS B 1 159 ? -18.531 12.477 13.773 1 96 159 CYS B N 1
ATOM 2668 C CA . CYS B 1 159 ? -18.938 13.875 13.719 1 96 159 CYS B CA 1
ATOM 2669 C C . CYS B 1 159 ? -17.734 14.797 13.727 1 96 159 CYS B C 1
ATOM 2671 O O . CYS B 1 159 ? -17.688 15.781 12.984 1 96 159 CYS B O 1
ATOM 2673 N N . LYS B 1 160 ? -16.859 14.406 14.617 1 95.31 160 LYS B N 1
ATOM 2674 C CA . LYS B 1 160 ? -15.656 15.211 14.766 1 95.31 160 LYS B CA 1
ATOM 2675 C C . LYS B 1 160 ? -14.422 14.328 14.922 1 95.31 160 LYS B C 1
ATOM 2677 O O . LYS B 1 160 ? -13.883 14.195 16.031 1 95.31 160 LYS B O 1
ATOM 2682 N N . PRO B 1 161 ? -13.938 13.867 13.828 1 95.5 161 PRO B N 1
ATOM 2683 C CA . PRO B 1 161 ? -12.773 12.984 13.922 1 95.5 161 PRO B CA 1
ATOM 2684 C C . PRO B 1 161 ? -11.523 13.711 14.43 1 95.5 161 PRO B C 1
ATOM 2686 O O . PRO B 1 161 ? -11.242 14.836 14.008 1 95.5 161 PRO B O 1
ATOM 2689 N N . SER B 1 162 ? -10.844 13.07 15.367 1 92.81 162 SER B N 1
ATOM 2690 C CA . SER B 1 162 ? -9.555 13.594 15.812 1 92.81 162 SER B CA 1
ATOM 2691 C C . SER B 1 162 ? -8.391 12.898 15.117 1 92.81 162 SER B C 1
ATOM 2693 O O . SER B 1 162 ? -7.25 13.359 15.203 1 92.81 162 SER B O 1
ATOM 2695 N N . ARG B 1 163 ? -8.758 11.859 14.422 1 93.31 163 ARG B N 1
ATOM 2696 C CA . ARG B 1 163 ? -7.773 11.102 13.664 1 93.31 163 ARG B CA 1
ATOM 2697 C C . ARG B 1 163 ? -8.43 10.352 12.508 1 93.31 163 ARG B C 1
ATOM 2699 O O . ARG B 1 163 ? -9.609 10.008 12.57 1 93.31 163 ARG B O 1
ATOM 2706 N N . TYR B 1 164 ? -7.738 10.195 11.508 1 94.88 164 TYR B N 1
ATOM 2707 C CA . TYR B 1 164 ? -8.102 9.344 10.383 1 94.88 164 TYR B CA 1
ATOM 2708 C C . TYR B 1 164 ? -7.211 8.109 10.32 1 94.88 164 TYR B C 1
ATOM 2710 O O . TYR B 1 164 ? -5.988 8.211 10.422 1 94.88 164 TYR B O 1
ATOM 2718 N N . THR B 1 165 ? -7.812 6.957 10.227 1 92.88 165 THR B N 1
ATOM 2719 C CA . THR B 1 165 ? -7.07 5.715 10.039 1 92.88 165 THR B CA 1
ATOM 2720 C C . THR B 1 165 ? -7.211 5.207 8.609 1 92.88 165 THR B C 1
ATOM 2722 O O . THR B 1 165 ? -8.32 4.914 8.156 1 92.88 165 THR B O 1
ATOM 2725 N N . VAL B 1 166 ? -6.141 5.152 7.871 1 94.44 166 VAL B N 1
ATOM 2726 C CA . VAL B 1 166 ? -6.098 4.52 6.559 1 94.44 166 VAL B CA 1
ATOM 2727 C C . VAL B 1 166 ? -5.434 3.146 6.672 1 94.44 166 VAL B C 1
ATOM 2729 O O . VAL B 1 166 ? -4.293 3.037 7.125 1 94.44 166 VAL B O 1
ATOM 2732 N N . TRP B 1 167 ? -6.121 2.234 6.223 1 91.44 167 TRP B N 1
ATOM 2733 C CA . TRP B 1 167 ? -5.66 0.857 6.359 1 91.44 167 TRP B CA 1
ATOM 2734 C C . TRP B 1 167 ? -4.402 0.622 5.523 1 91.44 167 TRP B C 1
ATOM 2736 O O . TRP B 1 167 ? -4.191 1.287 4.508 1 91.44 167 TRP B O 1
ATOM 2746 N N . SER B 1 168 ? -3.654 -0.391 5.973 1 88.06 168 SER B N 1
ATOM 2747 C CA . SER B 1 168 ? -2.408 -0.715 5.289 1 88.06 168 SER B CA 1
ATOM 2748 C C . SER B 1 168 ? -2.656 -1.051 3.82 1 88.06 168 SER B C 1
ATOM 2750 O O . SER B 1 168 ? -1.853 -0.701 2.955 1 88.06 168 SER B O 1
ATOM 2752 N N . CYS B 1 169 ? -3.727 -1.632 3.502 1 91.31 169 CYS B N 1
ATOM 2753 C CA . CYS B 1 169 ? -4.031 -2.027 2.133 1 91.31 169 CYS B CA 1
ATOM 2754 C C . CYS B 1 169 ? -4.355 -0.811 1.271 1 91.31 169 CYS B C 1
ATOM 2756 O O . CYS B 1 169 ? -4.32 -0.888 0.043 1 91.31 169 CYS B O 1
ATOM 2758 N N . TYR B 1 170 ? -4.57 0.382 1.924 1 94.75 170 TYR B N 1
ATOM 2759 C CA . TYR B 1 170 ? -5.008 1.562 1.186 1 94.75 170 TYR B CA 1
ATOM 2760 C C . TYR B 1 170 ? -3.982 2.686 1.299 1 94.75 170 TYR B C 1
ATOM 2762 O O . TYR B 1 170 ? -4.133 3.736 0.673 1 94.75 170 TYR B O 1
ATOM 2770 N N . MET B 1 171 ? -2.91 2.482 1.949 1 92.94 171 MET B N 1
ATOM 2771 C CA . MET B 1 171 ? -2.047 3.578 2.379 1 92.94 171 MET B CA 1
ATOM 2772 C C . MET B 1 171 ? -1.445 4.301 1.178 1 92.94 171 MET B C 1
ATOM 2774 O O . MET B 1 171 ? -1.276 5.52 1.202 1 92.94 171 MET B O 1
ATOM 2778 N N . ASN B 1 172 ? -1.232 3.605 0.066 1 95.44 172 ASN B N 1
ATOM 2779 C CA . ASN B 1 172 ? -0.583 4.266 -1.062 1 95.44 172 ASN B CA 1
ATOM 2780 C C . ASN B 1 172 ? -1.575 4.566 -2.182 1 95.44 172 ASN B C 1
ATOM 2782 O O . ASN B 1 172 ? -1.213 5.176 -3.189 1 95.44 172 ASN B O 1
ATOM 2786 N N . SER B 1 173 ? -2.793 4.164 -1.986 1 97.25 173 SER B N 1
ATOM 2787 C CA . SER B 1 173 ? -3.842 4.523 -2.936 1 97.25 173 SER B CA 1
ATOM 2788 C C . SER B 1 173 ? -4.684 5.684 -2.418 1 97.25 173 SER B C 1
ATOM 2790 O O . SER B 1 173 ? -5.199 6.48 -3.203 1 97.25 173 SER B O 1
ATOM 2792 N N . HIS B 1 174 ? -4.789 5.75 -1.05 1 98.12 174 HIS B N 1
ATOM 2793 C CA . HIS B 1 174 ? -5.754 6.684 -0.473 1 98.12 174 HIS B CA 1
ATOM 2794 C C . HIS B 1 174 ? -5.051 7.867 0.18 1 98.12 174 HIS B C 1
ATOM 2796 O O . HIS B 1 174 ? -5.707 8.797 0.665 1 98.12 174 HIS B O 1
ATOM 2802 N N . ILE B 1 175 ? -3.76 7.867 0.247 1 97.81 175 ILE B N 1
ATOM 2803 C CA . ILE B 1 175 ? -3.021 8.992 0.812 1 97.81 175 ILE B CA 1
ATOM 2804 C C . ILE B 1 175 ? -2.086 9.578 -0.244 1 97.81 175 ILE B C 1
ATOM 2806 O O . ILE B 1 175 ? -1.32 8.844 -0.876 1 97.81 175 ILE B O 1
ATOM 2810 N N . PHE B 1 176 ? -2.129 10.844 -0.44 1 98.44 176 PHE B N 1
ATOM 2811 C CA . PHE B 1 176 ? -1.21 11.531 -1.34 1 98.44 176 PHE B CA 1
ATOM 2812 C C . PHE B 1 176 ? -0.511 12.68 -0.624 1 98.44 176 PHE B C 1
ATOM 2814 O O . PHE B 1 176 ? -1.166 13.531 -0.017 1 98.44 176 PHE B O 1
ATOM 2821 N N . VAL B 1 177 ? 0.783 12.719 -0.702 1 97.88 177 VAL B N 1
ATOM 2822 C CA . VAL B 1 177 ? 1.58 13.734 -0.031 1 97.88 177 VAL B CA 1
ATOM 2823 C C . VAL B 1 177 ? 1.562 15.023 -0.851 1 97.88 177 VAL B C 1
ATOM 2825 O O . VAL B 1 177 ? 1.979 15.039 -2.012 1 97.88 177 VAL B O 1
ATOM 2828 N N . ASP B 1 178 ? 1.159 16.141 -0.281 1 97.81 178 ASP B N 1
ATOM 2829 C CA . ASP B 1 178 ? 1.098 17.422 -0.971 1 97.81 178 ASP B CA 1
ATOM 2830 C C . ASP B 1 178 ? 2.287 18.297 -0.598 1 97.81 178 ASP B C 1
ATOM 2832 O O . ASP B 1 178 ? 2.893 18.938 -1.465 1 97.81 178 ASP B O 1
ATOM 2836 N N . TYR B 1 179 ? 2.562 18.297 0.732 1 97.81 179 TYR B N 1
ATOM 2837 C CA . TYR B 1 179 ? 3.596 19.203 1.21 1 97.81 179 TYR B CA 1
ATOM 2838 C C . TYR B 1 179 ? 4.453 18.547 2.283 1 97.81 179 TYR B C 1
ATOM 2840 O O . TYR B 1 179 ? 3.984 17.656 2.996 1 97.81 179 TYR B O 1
ATOM 2848 N N . ILE B 1 180 ? 5.66 19.016 2.391 1 97.25 180 ILE B N 1
ATOM 2849 C CA . ILE B 1 180 ? 6.527 18.781 3.543 1 97.25 180 ILE B CA 1
ATOM 2850 C C . ILE B 1 180 ? 6.746 20.094 4.289 1 97.25 180 ILE B C 1
ATOM 2852 O O . ILE B 1 180 ? 7.184 21.094 3.697 1 97.25 180 ILE B O 1
ATOM 2856 N N . VAL B 1 181 ? 6.406 20.125 5.516 1 97.38 181 VAL B N 1
ATOM 2857 C CA . VAL B 1 181 ? 6.645 21.297 6.363 1 97.38 181 VAL B CA 1
ATOM 2858 C C . VAL B 1 181 ? 7.812 21.016 7.309 1 97.38 181 VAL B C 1
ATOM 2860 O O . VAL B 1 181 ? 7.789 20.047 8.07 1 97.38 181 VAL B O 1
ATOM 2863 N N . SER B 1 182 ? 8.812 21.812 7.246 1 97 182 SER B N 1
ATOM 2864 C CA . SER B 1 182 ? 9.945 21.766 8.164 1 97 182 SER B CA 1
ATOM 2865 C C . SER B 1 182 ? 9.883 22.891 9.188 1 97 182 SER B C 1
ATOM 2867 O O . SER B 1 182 ? 9.68 24.047 8.82 1 97 182 SER B O 1
ATOM 2869 N N . PHE B 1 183 ? 10.078 22.562 10.422 1 96.69 183 PHE B N 1
ATOM 2870 C CA . PHE B 1 183 ? 9.852 23.578 11.445 1 96.69 183 PHE B CA 1
ATOM 2871 C C . PHE B 1 183 ? 10.703 23.297 12.68 1 96.69 183 PHE B C 1
ATOM 2873 O O . PHE B 1 183 ? 11.312 22.234 12.789 1 96.69 183 PHE B O 1
ATOM 2880 N N . ARG B 1 184 ? 10.766 24.297 13.586 1 95.25 184 ARG B N 1
ATOM 2881 C CA . ARG B 1 184 ? 11.422 24.219 14.883 1 95.25 184 ARG B CA 1
ATOM 2882 C C . ARG B 1 184 ? 10.484 24.656 16 1 95.25 184 ARG B C 1
ATOM 2884 O O . ARG B 1 184 ? 9.68 25.578 15.82 1 95.25 184 ARG B O 1
ATOM 2891 N N . VAL B 1 185 ? 10.531 23.891 17.094 1 89.44 185 VAL B N 1
ATOM 2892 C CA . VAL B 1 185 ? 9.828 24.328 18.297 1 89.44 185 VAL B CA 1
ATOM 2893 C C . VAL B 1 185 ? 10.828 24.844 19.328 1 89.44 185 VAL B C 1
ATOM 2895 O O . VAL B 1 185 ? 11.75 24.125 19.719 1 89.44 185 VAL B O 1
ATOM 2898 N N . VAL B 1 186 ? 10.852 26.125 19.641 1 79.88 186 VAL B N 1
ATOM 2899 C CA . VAL B 1 186 ? 11.82 26.766 20.516 1 79.88 186 VAL B CA 1
ATOM 2900 C C . VAL B 1 186 ? 11.336 26.688 21.969 1 79.88 186 VAL B C 1
ATOM 2902 O O . VAL B 1 186 ? 10.172 26.984 22.25 1 79.88 186 VAL B O 1
ATOM 2905 N N . CYS B 1 187 ? 11.453 25.594 22.688 1 62.59 187 CYS B N 1
ATOM 2906 C CA . CYS B 1 187 ? 11.062 25.594 24.078 1 62.59 187 CYS B CA 1
ATOM 2907 C C . CYS B 1 187 ? 11.797 26.688 24.859 1 62.59 187 CYS B C 1
ATOM 2909 O O . CYS B 1 187 ? 12.992 26.891 24.656 1 62.59 187 CYS B O 1
ATOM 2911 N N . PHE B 1 188 ? 11.141 27.75 25.219 1 48.25 188 PHE B N 1
ATOM 2912 C CA . PHE B 1 188 ? 11.695 28.719 26.156 1 48.25 188 PHE B CA 1
ATOM 2913 C C . PHE B 1 188 ? 12.203 28.016 27.406 1 48.25 188 PHE B C 1
ATOM 2915 O O . PHE B 1 188 ? 11.477 27.234 28.031 1 48.25 188 PHE B O 1
ATOM 2922 N N . SER B 1 189 ? 13.43 27.578 27.5 1 43.69 189 SER B N 1
ATOM 2923 C CA . SER B 1 189 ? 13.977 27.484 28.844 1 43.69 189 SER B CA 1
ATOM 2924 C C . SER B 1 189 ? 13.477 28.625 29.734 1 43.69 189 SER B C 1
ATOM 2926 O O . SER B 1 189 ? 13.539 29.797 29.344 1 43.69 189 SER B O 1
ATOM 2928 N N . GLY B 1 190 ? 12.367 28.531 30.438 1 37.97 190 GLY B N 1
ATOM 2929 C CA . GLY B 1 190 ? 12.117 29.484 31.516 1 37.97 190 GLY B CA 1
ATOM 2930 C C . GLY B 1 190 ? 13.391 30.094 32.062 1 37.97 190 GLY B C 1
ATOM 2931 O O . GLY B 1 190 ? 14.32 29.375 32.438 1 37.97 190 GLY B O 1
ATOM 2932 N N . LYS B 1 191 ? 13.516 31.5 31.891 1 32.88 191 LYS B N 1
ATOM 2933 C CA . LYS B 1 191 ? 14.133 32.312 32.938 1 32.88 191 LYS B CA 1
ATOM 2934 C C . LYS B 1 191 ? 13.445 32.094 34.281 1 32.88 191 LYS B C 1
ATOM 2936 O O . LYS B 1 191 ? 12.219 31.969 34.344 1 32.88 191 LYS B O 1
#

Secondary structure (DSSP, 8-state):
--HHHHHHHHHHTTGGGGGGEEEEEEEE----SHHHHHHHHHHHHHHHHHHHHTTT---EEEEEEE--HHHHHHHHHH----SS-HHHHHH--SBSSEEEEEETT-HHHHHHH----TTS-EEEEEEEEE--SEEE--TTB---S-SSTT--EEES-SSS-S-EEEEGGGHHHHEEEEEEEEEEE------/--HHHHHHHHHHTTGGGGGGEEEEEEEE----SHHHHHHHHHHHHHHHHHHHHTTT---EEEEEEE--HHHHHHHHHH----SS-HHHHHH--SBSSEEEEEETT-HHHHHHH----TTS-EEEEEEEEE--SEEE--TTB---S-SSTT--EEES-SSS-S-EEEEGGGHHHHEEEEEEEEEEE------

Sequence (382 aa):
MNHYLVKKCFLSGMGPLAADTRIVALHKNSCSSLIARARLDSFKIFANAVAKKCGGNANIRPAWFGASRDEINEIVCHGFSQCGGDGARKLGPMHGFGVQLFPINSSINGVLSSESDEKGLRHILLCRVILGKMEVIPRGSKQFHPTSLEFDSGVDNLCKPSRYTVWSCYMNSHIFVDYIVSFRVVCFSGKMNHYLVKKCFLSGMGPLAADTRIVALHKNSCSSLIARARLDSFKIFANAVAKKCGGNANIRPAWFGASRDEINEIVCHGFSQCGGDGARKLGPMHGFGVQLFPINSSINGVLSSESDEKGLRHILLCRVILGKMEVIPRGSKQFH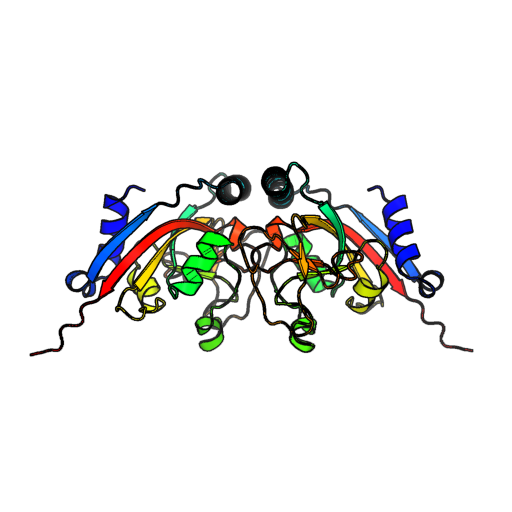PTSLEFDSGVDNLCKPSRYTVWSCYMNSHIFVDYIVSFRVVCFSGK

Radius of gyration: 21.98 Å; Cα contacts (8 Å, |Δi|>4): 843; chains: 2; bounding box: 43×81×55 Å

Organism: Citrus clementina (NCBI:txid85681)